Protein AF-A0A482R5B2-F1 (afdb_monomer)

Foldseek 3Di:
DDDDPFDDDDDKDFCVVVVVVQVVCVVVLVVVVFDDDSVLVVLLVVLVVCVVVQQQQWFADPVNPDIHGDPKAWEWEWDQEPVGIATFTDTRSVPDDSSRSRVVVVVVVVCRHVVNDDPNRRPDHREYEYEVVHPPPPPDDDDDDDDDDDDDDDDDDDFTFMLDDPDDDAPSDDRDDDDHRYDYYHYDGDTGTD

Structure (mmCIF, N/CA/C/O backbone):
data_AF-A0A482R5B2-F1
#
_entry.id   AF-A0A482R5B2-F1
#
loop_
_atom_site.group_PDB
_atom_site.id
_atom_site.type_symbol
_atom_site.label_atom_id
_atom_site.label_alt_id
_atom_site.label_comp_id
_atom_site.label_asym_id
_atom_site.label_entity_id
_atom_site.label_seq_id
_atom_site.pdbx_PDB_ins_code
_atom_site.Cartn_x
_atom_site.Cartn_y
_atom_site.Cartn_z
_atom_site.occupancy
_atom_site.B_iso_or_equiv
_atom_site.auth_seq_id
_atom_site.auth_comp_id
_atom_site.auth_asym_id
_atom_site.auth_atom_id
_atom_site.pdbx_PDB_model_num
ATOM 1 N N . MET A 1 1 ? 17.251 15.716 -13.626 1.00 44.00 1 MET A N 1
ATOM 2 C CA . MET A 1 1 ? 16.048 15.208 -12.929 1.00 44.00 1 MET A CA 1
ATOM 3 C C . MET A 1 1 ? 15.041 14.836 -14.008 1.00 44.00 1 MET A C 1
ATOM 5 O O . MET A 1 1 ? 14.361 15.715 -14.523 1.00 44.00 1 MET A O 1
ATOM 9 N N . GLN A 1 2 ? 15.070 13.584 -14.468 1.00 51.72 2 GLN A N 1
ATOM 10 C CA . GLN A 1 2 ? 14.222 13.125 -15.572 1.00 51.72 2 GLN A CA 1
ATOM 11 C C . GLN A 1 2 ? 12.754 13.224 -15.138 1.00 51.72 2 GLN A C 1
ATOM 13 O O . GLN A 1 2 ? 12.379 12.695 -14.091 1.00 51.72 2 GLN A O 1
ATOM 18 N N . ALA A 1 3 ? 11.936 13.956 -15.892 1.00 61.50 3 ALA A N 1
ATOM 19 C CA . ALA A 1 3 ? 10.514 14.064 -15.608 1.00 61.50 3 ALA A CA 1
ATOM 20 C C . ALA A 1 3 ? 9.856 12.717 -15.925 1.00 61.50 3 ALA A C 1
ATOM 22 O O . ALA A 1 3 ? 9.770 12.339 -17.091 1.00 61.50 3 ALA A O 1
ATOM 23 N N . VAL A 1 4 ? 9.404 11.988 -14.901 1.00 68.38 4 VAL A N 1
ATOM 24 C CA . VAL A 1 4 ? 8.578 10.795 -15.120 1.00 68.38 4 VAL A CA 1
ATOM 25 C C . VAL A 1 4 ? 7.317 11.241 -15.863 1.00 68.38 4 VAL A C 1
ATOM 27 O O . VAL A 1 4 ? 6.642 12.160 -15.381 1.00 68.38 4 VAL A O 1
ATOM 30 N N . PRO A 1 5 ? 6.980 10.657 -17.024 1.00 76.44 5 PRO A N 1
ATOM 31 C CA . PRO A 1 5 ? 5.707 10.938 -17.668 1.00 76.44 5 PRO A CA 1
ATOM 32 C C . PRO A 1 5 ? 4.591 10.395 -16.770 1.00 76.44 5 PRO A C 1
ATOM 34 O O . PRO A 1 5 ? 4.435 9.188 -16.610 1.00 76.44 5 PRO A O 1
ATOM 37 N N . HIS A 1 6 ? 3.844 11.293 -16.126 1.00 76.62 6 HIS A N 1
ATOM 38 C CA . HIS A 1 6 ? 2.755 10.901 -15.237 1.00 76.62 6 HIS A CA 1
ATOM 39 C C . HIS A 1 6 ? 1.518 10.591 -16.078 1.00 76.62 6 HIS A C 1
ATOM 41 O O . HIS A 1 6 ? 0.980 11.472 -16.748 1.00 76.62 6 HIS A O 1
ATOM 47 N N . PHE A 1 7 ? 1.054 9.348 -16.008 1.00 83.25 7 PHE A N 1
ATOM 48 C CA . PHE A 1 7 ? -0.260 8.956 -16.497 1.00 83.25 7 PHE A CA 1
ATOM 49 C C . PHE A 1 7 ? -1.237 8.929 -15.318 1.00 83.25 7 PHE A C 1
ATOM 51 O O . PHE A 1 7 ? -0.975 8.283 -14.305 1.00 83.25 7 PHE A O 1
ATOM 58 N N . GLY A 1 8 ? -2.339 9.671 -15.427 1.00 83.50 8 GLY A N 1
ATOM 59 C CA . GLY A 1 8 ? -3.376 9.727 -14.401 1.00 83.50 8 GLY A CA 1
ATOM 60 C C . GLY A 1 8 ? -4.590 8.904 -14.811 1.00 83.50 8 GLY A C 1
ATOM 61 O O . GLY A 1 8 ? -5.159 9.151 -15.871 1.00 83.50 8 GLY A O 1
ATOM 62 N N . TYR A 1 9 ? -5.003 7.977 -13.951 1.00 84.00 9 TYR A N 1
ATOM 63 C CA . TYR A 1 9 ? -6.261 7.243 -14.066 1.00 84.00 9 TYR A CA 1
ATOM 64 C C . TYR A 1 9 ? -7.083 7.446 -12.794 1.00 84.00 9 TYR A C 1
ATOM 66 O O . TYR A 1 9 ? -6.535 7.427 -11.690 1.00 84.00 9 TYR A O 1
ATOM 74 N N . CYS A 1 10 ? -8.387 7.647 -12.958 1.00 81.44 10 CYS A N 1
ATOM 75 C CA . CYS A 1 10 ? -9.322 7.909 -11.875 1.00 81.44 10 CYS A CA 1
ATOM 76 C C . CYS A 1 10 ? -10.577 7.068 -12.082 1.00 81.44 10 CYS A C 1
ATOM 78 O O . CYS A 1 10 ? -11.058 6.963 -13.207 1.00 81.44 10 CYS A O 1
ATOM 80 N N . ASP A 1 11 ? -11.116 6.537 -10.990 1.00 83.56 11 ASP A N 1
ATOM 81 C CA . ASP A 1 11 ? -12.330 5.729 -11.010 1.00 83.56 11 ASP A CA 1
ATOM 82 C C . ASP A 1 11 ? -13.111 5.887 -9.701 1.00 83.56 11 ASP A C 1
ATOM 84 O O . ASP A 1 11 ? -12.578 6.382 -8.701 1.00 83.56 11 ASP A O 1
ATOM 88 N N . GLU A 1 12 ? -14.366 5.454 -9.712 1.00 79.00 12 GLU A N 1
ATOM 89 C CA . GLU A 1 12 ? -15.258 5.449 -8.558 1.00 79.00 12 GLU A CA 1
ATOM 90 C C . GLU A 1 12 ? -15.574 4.015 -8.144 1.00 79.00 12 GLU A C 1
ATOM 92 O O . GLU A 1 12 ? -15.901 3.162 -8.965 1.00 79.00 12 GLU A O 1
ATOM 97 N N . ILE A 1 13 ? -15.504 3.743 -6.841 1.00 82.88 13 ILE A N 1
ATOM 98 C CA . ILE A 1 13 ? -15.706 2.396 -6.305 1.00 82.88 13 ILE A CA 1
ATOM 99 C C . ILE A 1 13 ? -16.886 2.417 -5.338 1.00 82.88 13 ILE A C 1
ATOM 101 O O . ILE A 1 13 ? -16.935 3.234 -4.411 1.00 82.88 13 ILE A O 1
ATOM 105 N N . TYR A 1 14 ? -17.827 1.496 -5.546 1.00 85.19 14 TYR A N 1
ATOM 106 C CA . TYR A 1 14 ? -18.910 1.220 -4.608 1.00 85.19 14 TYR A CA 1
ATOM 107 C C . TYR A 1 14 ? -18.361 0.461 -3.400 1.00 85.19 14 TYR A C 1
ATOM 109 O O . TYR A 1 14 ? -17.755 -0.600 -3.539 1.00 85.19 14 TYR A O 1
ATOM 117 N N . MET A 1 15 ? -18.557 1.014 -2.202 1.00 84.19 15 MET A N 1
ATOM 118 C CA . MET A 1 15 ? -17.948 0.489 -0.973 1.00 84.19 15 MET A CA 1
ATOM 119 C C . MET A 1 15 ? -18.920 -0.326 -0.110 1.00 84.19 15 MET A C 1
ATOM 121 O O . MET A 1 15 ? -18.563 -0.687 1.009 1.00 84.19 15 MET A O 1
ATOM 125 N N . ASP A 1 16 ? -20.130 -0.624 -0.587 1.00 84.94 16 ASP A N 1
ATOM 126 C CA . ASP A 1 16 ? -21.195 -1.234 0.223 1.00 84.94 16 ASP A CA 1
ATOM 127 C C . ASP A 1 16 ? -20.794 -2.594 0.811 1.00 84.94 16 ASP A C 1
ATOM 129 O O . ASP A 1 16 ? -20.886 -2.802 2.025 1.00 84.94 16 ASP A O 1
ATOM 133 N N . GLU A 1 17 ? -20.220 -3.479 -0.003 1.00 86.31 17 GLU A N 1
ATOM 134 C CA . GLU A 1 17 ? -19.710 -4.773 0.464 1.00 86.31 17 GLU A CA 1
ATOM 135 C C . GLU A 1 17 ? -18.510 -4.620 1.405 1.00 86.31 17 GLU A C 1
ATOM 137 O O . GLU A 1 17 ? -18.416 -5.305 2.424 1.00 86.31 17 GLU A O 1
ATOM 142 N N . ALA A 1 18 ? -17.616 -3.666 1.131 1.00 83.94 18 ALA A N 1
ATOM 143 C CA . ALA A 1 18 ? -16.481 -3.377 2.004 1.00 83.94 18 ALA A CA 1
ATOM 144 C C . ALA A 1 18 ? -16.934 -2.824 3.371 1.00 83.94 18 ALA A C 1
ATOM 146 O O . ALA A 1 18 ? -16.319 -3.113 4.402 1.00 83.94 18 ALA A O 1
ATOM 147 N N . MET A 1 19 ? -18.026 -2.053 3.409 1.00 86.06 19 MET A N 1
ATOM 148 C CA . MET A 1 19 ? -18.658 -1.585 4.645 1.00 86.06 19 MET A CA 1
ATOM 149 C C . MET A 1 19 ? -19.313 -2.729 5.420 1.00 86.06 19 MET A C 1
ATOM 151 O O . MET A 1 19 ? -19.157 -2.796 6.646 1.00 86.06 19 MET A O 1
ATOM 155 N N . ALA A 1 20 ? -19.996 -3.644 4.730 1.00 87.62 20 ALA A N 1
ATOM 156 C CA . ALA A 1 20 ? -20.557 -4.843 5.342 1.00 87.62 20 ALA A CA 1
ATOM 157 C C . ALA A 1 20 ? -19.448 -5.734 5.930 1.00 87.62 20 ALA A C 1
ATOM 159 O O . ALA A 1 20 ? -19.495 -6.077 7.114 1.00 87.62 20 ALA A O 1
ATOM 160 N N . ALA A 1 21 ? -18.391 -6.002 5.157 1.00 86.12 21 ALA A N 1
ATOM 161 C CA . ALA A 1 21 ? -17.231 -6.779 5.585 1.00 86.12 21 ALA A CA 1
ATOM 162 C C . ALA A 1 21 ? -16.534 -6.149 6.798 1.00 86.12 21 ALA A C 1
ATOM 164 O O . ALA A 1 21 ? -16.248 -6.834 7.780 1.00 86.12 21 ALA A O 1
ATOM 165 N N . ARG A 1 22 ? -16.320 -4.826 6.791 1.00 86.50 22 ARG A N 1
ATOM 166 C CA . ARG A 1 22 ? -15.771 -4.108 7.949 1.00 86.50 22 ARG A CA 1
ATOM 167 C C . ARG A 1 22 ? -16.641 -4.287 9.193 1.00 86.50 22 ARG A C 1
ATOM 169 O O . ARG A 1 22 ? -16.099 -4.457 10.281 1.00 86.50 22 ARG A O 1
ATOM 176 N N . THR A 1 23 ? -17.962 -4.216 9.047 1.00 87.19 23 THR A N 1
ATOM 177 C CA . THR A 1 23 ? -18.902 -4.346 10.170 1.00 87.19 23 THR A CA 1
ATOM 178 C C . THR A 1 23 ? -18.870 -5.758 10.751 1.00 87.19 23 THR A C 1
ATOM 180 O O . THR A 1 23 ? -18.771 -5.903 11.967 1.00 87.19 23 THR A O 1
ATOM 183 N N . ALA A 1 24 ? -18.845 -6.785 9.897 1.00 87.12 24 ALA A N 1
ATOM 184 C CA . ALA A 1 24 ? -18.724 -8.181 10.316 1.00 87.12 24 ALA A CA 1
ATOM 185 C C . ALA A 1 24 ? -17.389 -8.464 11.029 1.00 87.12 24 ALA A C 1
ATOM 187 O O . ALA A 1 24 ? -17.353 -9.110 12.075 1.00 87.12 24 ALA A O 1
ATOM 188 N N . LEU A 1 25 ? -16.284 -7.928 10.503 1.00 86.06 25 LEU A N 1
ATOM 189 C CA . LEU A 1 25 ? -14.943 -8.135 11.056 1.00 86.06 25 LEU A CA 1
ATOM 190 C C . LEU A 1 25 ? -14.653 -7.278 12.294 1.00 86.06 25 LEU A C 1
ATOM 192 O O . LEU A 1 25 ? -13.690 -7.554 13.008 1.00 86.06 25 LEU A O 1
ATOM 196 N N . LYS A 1 26 ? -15.476 -6.264 12.586 1.00 83.38 26 LYS A N 1
ATOM 197 C CA . LYS A 1 26 ? -15.270 -5.358 13.723 1.00 83.38 26 LYS A CA 1
ATOM 198 C C . LYS A 1 26 ? -15.248 -6.108 15.057 1.00 83.38 26 LYS A C 1
ATOM 200 O O . LYS A 1 26 ? -14.346 -5.879 15.854 1.00 83.38 26 LYS A O 1
ATOM 205 N N . ALA A 1 27 ? -16.176 -7.045 15.261 1.00 83.06 27 ALA A N 1
ATOM 206 C CA . ALA A 1 27 ? -16.238 -7.846 16.485 1.00 83.06 27 ALA A CA 1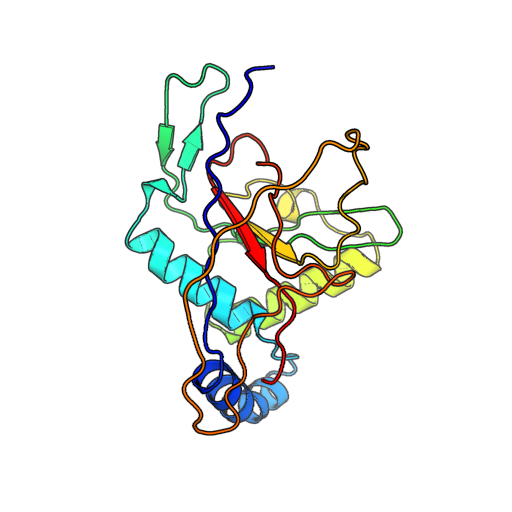
ATOM 207 C C . ALA A 1 27 ? -14.996 -8.741 16.663 1.00 83.06 27 ALA A C 1
ATOM 209 O O . ALA A 1 27 ? -14.498 -8.912 17.773 1.00 83.06 27 ALA A O 1
ATOM 210 N N . ALA A 1 28 ? -14.464 -9.294 15.568 1.00 82.50 28 ALA A N 1
ATOM 211 C CA . ALA A 1 28 ? -13.226 -10.072 15.594 1.00 82.50 28 ALA A CA 1
ATOM 212 C C . ALA A 1 28 ? -11.995 -9.183 15.843 1.00 82.50 28 ALA A C 1
ATOM 214 O O . ALA A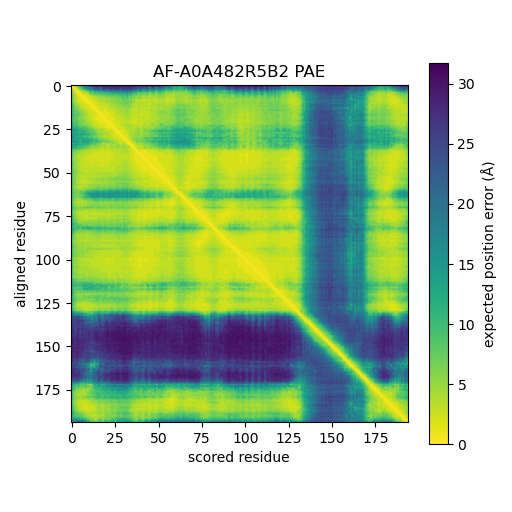 1 28 ? -11.098 -9.562 16.591 1.00 82.50 28 ALA A O 1
ATOM 215 N N . ALA A 1 29 ? -11.975 -7.980 15.269 1.00 81.75 29 ALA A N 1
ATOM 216 C CA . ALA A 1 29 ? -10.895 -7.021 15.462 1.00 81.75 29 ALA A CA 1
ATOM 217 C C . ALA A 1 29 ? -10.837 -6.474 16.897 1.00 81.75 29 ALA A C 1
ATOM 219 O O . ALA A 1 29 ? -9.748 -6.309 17.439 1.00 81.75 29 ALA A O 1
ATOM 220 N N . GLU A 1 30 ? -11.992 -6.255 17.535 1.00 82.31 30 GLU A N 1
ATOM 221 C CA . GLU A 1 30 ? -12.073 -5.867 18.949 1.00 82.31 30 GLU A CA 1
ATOM 222 C C . GLU A 1 30 ? -11.477 -6.948 19.861 1.00 82.31 30 GLU A C 1
ATOM 224 O O . GLU A 1 30 ? -10.702 -6.621 20.756 1.00 82.31 30 GLU A O 1
ATOM 229 N N . LYS A 1 31 ? -11.732 -8.236 19.582 1.00 82.00 31 LYS A N 1
ATOM 230 C CA . LYS A 1 31 ? -11.086 -9.354 20.300 1.00 82.00 31 LYS A CA 1
ATOM 231 C C . LYS A 1 31 ? -9.570 -9.387 20.108 1.00 82.00 31 LYS A C 1
ATOM 233 O O . LYS A 1 31 ? -8.850 -9.760 21.026 1.00 82.00 31 LYS A O 1
ATOM 238 N N . ALA A 1 32 ? -9.093 -8.994 18.930 1.00 77.62 32 ALA A N 1
ATOM 239 C CA . ALA A 1 32 ? -7.669 -8.867 18.637 1.00 77.62 32 ALA A CA 1
ATOM 240 C C . ALA A 1 32 ? -7.051 -7.561 19.180 1.00 77.62 32 ALA A C 1
ATOM 242 O O . ALA A 1 32 ? -5.846 -7.367 19.054 1.00 77.62 32 ALA A O 1
ATOM 243 N N . GLY A 1 33 ? -7.849 -6.653 19.759 1.00 79.31 33 GLY A N 1
ATOM 244 C CA . GLY A 1 33 ? -7.383 -5.365 20.279 1.00 79.31 33 GLY A CA 1
ATOM 245 C C . GLY A 1 33 ? -6.996 -4.344 19.201 1.00 79.31 33 GLY A C 1
ATOM 246 O O . GLY A 1 33 ? -6.285 -3.386 19.497 1.00 79.31 33 GLY A O 1
ATOM 247 N N . VAL A 1 34 ? -7.444 -4.520 17.951 1.00 79.12 34 VAL A N 1
ATOM 248 C CA . VAL A 1 34 ? -7.025 -3.690 16.809 1.00 79.12 34 VAL A CA 1
ATOM 249 C C . VAL A 1 34 ? -8.186 -2.867 16.255 1.00 79.12 34 VAL A C 1
ATOM 251 O O . VAL A 1 34 ? -9.286 -3.364 16.009 1.00 79.12 34 VAL A O 1
ATOM 254 N N . LYS A 1 35 ? -7.934 -1.585 15.967 1.00 77.75 35 LYS A N 1
ATOM 255 C CA . LYS A 1 35 ? -8.913 -0.714 15.309 1.00 77.75 35 LYS A CA 1
ATOM 256 C C . LYS A 1 35 ? -8.996 -1.022 13.812 1.00 77.75 35 LYS A C 1
ATOM 258 O O . LYS A 1 35 ? -8.139 -0.617 13.030 1.00 77.75 35 LYS A O 1
ATOM 263 N N . PHE A 1 36 ? -10.078 -1.674 13.387 1.00 79.75 36 PHE A N 1
ATOM 264 C CA . PHE A 1 36 ? -10.267 -2.029 11.979 1.00 79.75 36 PHE A CA 1
ATOM 265 C C . PHE A 1 36 ? -10.862 -0.875 11.144 1.00 79.75 36 PHE A C 1
ATOM 267 O O . PHE A 1 36 ? -12.018 -0.453 11.310 1.00 79.75 36 PHE A O 1
ATOM 274 N N . SER A 1 37 ? -10.038 -0.338 10.242 1.00 84.38 37 SER A N 1
ATOM 275 C CA . SER A 1 37 ? -10.393 0.696 9.256 1.00 84.38 37 SER A CA 1
ATOM 276 C C . SER A 1 37 ? -10.654 0.077 7.871 1.00 84.38 37 SER A C 1
ATOM 278 O O . SER A 1 37 ? -10.625 -1.138 7.717 1.00 84.38 37 SER A O 1
ATOM 280 N N . TYR A 1 38 ? -10.894 0.904 6.851 1.00 86.50 38 TYR A N 1
ATOM 281 C CA . TYR A 1 38 ? -10.991 0.462 5.451 1.00 86.50 38 TYR A CA 1
ATOM 282 C C . TYR A 1 38 ? -9.620 0.253 4.794 1.00 86.50 38 TYR A C 1
ATOM 284 O O . TYR A 1 38 ? -9.491 -0.564 3.889 1.00 86.50 38 TYR A O 1
ATOM 292 N N . LEU A 1 39 ? -8.581 0.957 5.261 1.00 88.19 39 LEU A N 1
ATOM 293 C CA . LEU A 1 39 ? -7.232 0.867 4.688 1.00 88.19 39 LEU A CA 1
ATOM 294 C C . LEU A 1 39 ? -6.656 -0.562 4.657 1.00 88.19 39 LEU A C 1
ATOM 296 O O . LEU A 1 39 ? -6.140 -0.922 3.606 1.00 88.19 39 LEU A O 1
ATOM 300 N N . PRO A 1 40 ? -6.769 -1.403 5.708 1.00 91.19 40 PRO A N 1
ATOM 301 C CA . PRO A 1 40 ? -6.299 -2.790 5.645 1.00 91.19 40 PRO A CA 1
ATOM 302 C C . PRO A 1 40 ? -6.920 -3.600 4.498 1.00 91.19 40 PRO A C 1
ATOM 304 O O . PRO A 1 40 ? -6.216 -4.367 3.845 1.00 91.19 40 PRO A O 1
ATOM 307 N N . LEU A 1 41 ? -8.216 -3.395 4.216 1.00 91.00 41 LEU A N 1
ATOM 308 C CA . LEU A 1 41 ? -8.906 -4.051 3.099 1.00 91.00 41 LEU A CA 1
ATOM 309 C C . LEU A 1 41 ? -8.328 -3.595 1.758 1.00 91.00 41 LEU A C 1
ATOM 311 O O . LEU A 1 41 ? -7.995 -4.428 0.921 1.00 91.00 41 LEU A O 1
ATOM 315 N N . ILE A 1 42 ? -8.147 -2.283 1.582 1.00 90.81 42 ILE A N 1
ATOM 316 C CA . ILE A 1 42 ? -7.592 -1.705 0.350 1.00 90.81 42 ILE A CA 1
ATOM 317 C C . ILE A 1 42 ? -6.153 -2.183 0.139 1.00 90.81 42 ILE A C 1
ATOM 319 O O . ILE A 1 42 ? -5.809 -2.661 -0.937 1.00 90.81 42 ILE A O 1
ATOM 323 N N . VAL A 1 43 ? -5.318 -2.129 1.176 1.00 92.88 43 VAL A N 1
ATOM 324 C CA . VAL A 1 43 ? -3.919 -2.579 1.144 1.00 92.88 43 VAL A CA 1
ATOM 325 C C . VAL A 1 43 ? -3.827 -4.061 0.767 1.00 92.88 43 VAL A C 1
ATOM 327 O O . VAL A 1 43 ? -3.028 -4.424 -0.097 1.00 92.88 43 VAL A O 1
ATOM 330 N N . LYS A 1 44 ? -4.677 -4.925 1.341 1.00 94.38 44 LYS A N 1
ATOM 331 C CA . LYS A 1 44 ? -4.683 -6.350 0.984 1.00 94.38 44 LYS A CA 1
ATOM 332 C C . LYS A 1 44 ? -5.202 -6.591 -0.434 1.00 94.38 44 LYS A C 1
ATOM 334 O O . LYS A 1 44 ? -4.573 -7.353 -1.162 1.00 94.38 44 LYS A O 1
ATOM 339 N N . ALA A 1 45 ? -6.273 -5.916 -0.853 1.00 92.69 45 ALA A N 1
ATOM 340 C CA . ALA A 1 45 ? -6.779 -5.992 -2.226 1.00 92.69 45 ALA A CA 1
ATOM 341 C C . ALA A 1 45 ? -5.716 -5.554 -3.247 1.00 92.69 45 ALA A C 1
ATOM 343 O O . ALA A 1 45 ? -5.538 -6.186 -4.283 1.00 92.69 45 ALA A O 1
ATOM 344 N N . THR A 1 46 ? -4.935 -4.530 -2.902 1.00 92.69 46 THR A N 1
ATOM 345 C CA . THR A 1 46 ? -3.798 -4.071 -3.710 1.00 92.69 46 THR A CA 1
ATOM 346 C C . THR A 1 46 ? -2.736 -5.139 -3.816 1.00 92.69 46 THR A C 1
ATOM 348 O O . THR A 1 46 ? -2.272 -5.414 -4.906 1.00 92.69 46 THR A O 1
ATOM 351 N N . SER A 1 47 ? -2.369 -5.774 -2.703 1.00 94.38 47 SER A N 1
ATOM 352 C CA . SER A 1 47 ? -1.399 -6.868 -2.716 1.00 94.38 47 SER A CA 1
ATOM 353 C C . SER A 1 47 ? -1.831 -7.997 -3.661 1.00 94.38 47 SER A C 1
ATOM 355 O O . SER A 1 47 ? -1.019 -8.475 -4.444 1.00 94.38 47 SER A O 1
ATOM 357 N N . VAL A 1 48 ? -3.122 -8.353 -3.669 1.00 94.44 48 VAL A N 1
ATOM 358 C CA . VAL A 1 48 ? -3.682 -9.330 -4.620 1.00 94.44 48 VAL A CA 1
ATOM 359 C C . VAL A 1 48 ? -3.579 -8.828 -6.066 1.00 94.44 48 VAL A C 1
ATOM 361 O O . VAL A 1 48 ? -3.160 -9.576 -6.947 1.00 94.44 48 VAL A O 1
ATOM 364 N N . ALA A 1 49 ? -3.897 -7.556 -6.317 1.00 93.12 49 ALA A N 1
ATOM 365 C CA . ALA A 1 49 ? -3.773 -6.956 -7.643 1.00 93.12 49 ALA A CA 1
ATOM 366 C C . ALA A 1 49 ? -2.312 -6.884 -8.127 1.00 93.12 49 ALA A C 1
ATOM 368 O O . ALA A 1 49 ? -2.041 -7.178 -9.285 1.00 93.12 49 ALA A O 1
ATOM 369 N N . LEU A 1 50 ? -1.360 -6.559 -7.248 1.00 93.00 50 LEU A N 1
ATOM 370 C CA . LEU A 1 50 ? 0.071 -6.515 -7.562 1.00 93.00 50 LEU A CA 1
ATOM 371 C C . LEU A 1 50 ? 0.633 -7.908 -7.867 1.00 93.00 50 LEU A C 1
ATOM 373 O O . LEU A 1 50 ? 1.521 -8.023 -8.706 1.00 93.00 50 LEU A O 1
ATOM 377 N N . SER A 1 51 ? 0.091 -8.971 -7.259 1.00 92.25 51 SER A N 1
ATOM 378 C CA . SER A 1 51 ? 0.435 -10.347 -7.644 1.00 92.25 51 SER A CA 1
ATOM 379 C C . SER A 1 51 ? -0.006 -10.681 -9.072 1.00 92.25 51 SER A C 1
ATOM 381 O O . SER A 1 51 ? 0.702 -11.408 -9.763 1.00 92.25 51 SER A O 1
ATOM 383 N N . ALA A 1 52 ? -1.152 -10.158 -9.522 1.00 93.31 52 ALA A N 1
ATOM 384 C CA . ALA A 1 52 ? -1.628 -10.339 -10.895 1.00 93.31 52 ALA A CA 1
ATOM 385 C C . ALA A 1 52 ? -0.909 -9.415 -11.899 1.00 93.31 52 ALA A C 1
ATOM 387 O O . ALA A 1 52 ? -0.680 -9.806 -13.042 1.00 93.31 52 ALA A O 1
ATOM 388 N N . TYR A 1 53 ? -0.527 -8.211 -11.462 1.00 93.50 53 TYR A N 1
ATOM 389 C CA . TYR A 1 53 ? 0.117 -7.173 -12.272 1.00 93.50 53 TYR A CA 1
ATOM 390 C C . TYR A 1 53 ? 1.454 -6.728 -11.649 1.00 93.50 53 TYR A C 1
ATOM 392 O O . TYR A 1 53 ? 1.566 -5.605 -11.138 1.00 93.50 53 TYR A O 1
ATOM 400 N N . PRO A 1 54 ? 2.499 -7.576 -11.693 1.00 91.00 54 PRO A N 1
ATOM 401 C CA . PRO A 1 54 ? 3.780 -7.308 -11.034 1.00 91.00 54 PRO A CA 1
ATOM 402 C C . PRO A 1 54 ? 4.516 -6.077 -11.588 1.00 91.00 54 PRO A C 1
ATOM 404 O O . PRO A 1 54 ? 5.362 -5.505 -10.903 1.00 91.00 54 PRO A O 1
ATOM 407 N N . GLN A 1 55 ? 4.173 -5.614 -12.794 1.00 89.38 55 GLN A N 1
ATOM 408 C CA . GLN A 1 55 ? 4.736 -4.408 -13.409 1.00 89.38 55 GLN A CA 1
ATOM 409 C C . GLN A 1 55 ? 4.433 -3.143 -12.596 1.00 89.38 55 GLN A C 1
ATOM 411 O O . GLN A 1 55 ? 5.227 -2.207 -12.607 1.00 89.38 55 GLN A O 1
ATOM 416 N N . LEU A 1 56 ? 3.312 -3.120 -11.866 1.00 89.00 56 LEU A N 1
ATOM 417 C CA . LEU A 1 56 ? 2.959 -2.013 -10.973 1.00 89.00 56 LEU A CA 1
ATOM 418 C C . LEU A 1 56 ? 3.800 -2.007 -9.688 1.00 89.00 56 LEU A C 1
ATOM 420 O O . LEU A 1 56 ? 3.896 -0.976 -9.026 1.00 89.00 56 LEU A O 1
ATOM 424 N N . ASN A 1 57 ? 4.430 -3.137 -9.348 1.00 91.62 57 ASN A N 1
ATOM 425 C CA . ASN A 1 57 ? 5.328 -3.288 -8.204 1.00 91.62 57 ASN A CA 1
ATOM 426 C C . ASN A 1 57 ? 6.804 -3.277 -8.640 1.00 91.62 57 ASN A C 1
ATOM 428 O O . ASN A 1 57 ? 7.608 -4.108 -8.209 1.00 91.62 57 ASN A O 1
ATOM 432 N N . ALA A 1 58 ? 7.164 -2.354 -9.530 1.00 89.62 58 ALA A N 1
ATOM 433 C CA . ALA A 1 58 ? 8.516 -2.229 -10.053 1.00 89.62 58 ALA A CA 1
ATOM 434 C C . ALA A 1 58 ? 9.179 -0.908 -9.654 1.00 89.62 58 ALA A C 1
ATOM 436 O O . ALA A 1 58 ? 8.526 0.078 -9.310 1.00 89.62 58 ALA A O 1
ATOM 437 N N . HIS A 1 59 ? 10.506 -0.901 -9.709 1.00 89.19 59 HIS A N 1
ATOM 438 C CA . HIS A 1 59 ? 11.328 0.295 -9.599 1.00 89.19 59 HIS A CA 1
ATOM 439 C C . HIS A 1 59 ? 11.983 0.599 -10.936 1.00 89.19 59 HIS A C 1
ATOM 441 O O . HIS A 1 59 ? 12.393 -0.313 -11.647 1.00 89.19 59 HIS A O 1
ATOM 447 N N . VAL A 1 60 ? 12.104 1.878 -11.263 1.00 85.94 60 VAL A N 1
ATOM 448 C CA . VAL A 1 60 ? 12.800 2.327 -12.473 1.00 85.94 60 VAL A CA 1
ATOM 449 C C . VAL A 1 60 ? 14.195 2.805 -12.088 1.00 85.94 60 VAL A C 1
ATOM 451 O O . VAL A 1 60 ? 14.358 3.506 -11.086 1.00 85.94 60 VAL A O 1
ATOM 454 N N . SER A 1 61 ? 15.205 2.399 -12.863 1.00 84.25 61 SER A N 1
ATOM 455 C CA . SER A 1 61 ? 16.579 2.890 -12.698 1.00 84.25 61 SER A CA 1
ATOM 456 C C . SER A 1 61 ? 16.649 4.411 -12.898 1.00 84.25 61 SER A C 1
ATOM 458 O O . SER A 1 61 ? 15.791 4.997 -13.557 1.00 84.25 61 SER A O 1
ATOM 460 N N . ALA A 1 62 ? 17.678 5.069 -12.359 1.00 79.50 62 ALA A N 1
ATOM 461 C CA . ALA A 1 62 ? 17.847 6.522 -12.465 1.00 79.50 62 ALA A CA 1
ATOM 462 C C . ALA A 1 62 ? 17.844 7.022 -13.926 1.00 79.50 62 ALA A C 1
ATOM 464 O O . ALA A 1 62 ? 17.335 8.111 -14.198 1.00 79.50 62 ALA A O 1
ATOM 465 N N . ASP A 1 63 ? 18.330 6.187 -14.848 1.00 79.38 63 ASP A N 1
ATOM 466 C CA . ASP A 1 63 ? 18.423 6.479 -16.282 1.00 79.38 63 ASP A CA 1
ATOM 467 C C . ASP A 1 63 ? 17.174 6.054 -17.078 1.00 79.38 63 ASP A C 1
ATOM 469 O O . ASP A 1 63 ? 17.121 6.214 -18.295 1.00 79.38 63 ASP A O 1
ATOM 473 N N . ALA A 1 64 ? 16.155 5.507 -16.404 1.00 73.81 64 ALA A N 1
ATOM 474 C CA . ALA A 1 64 ? 14.919 4.989 -16.995 1.00 73.81 64 ALA A CA 1
ATOM 475 C C . ALA A 1 64 ? 15.104 3.911 -18.086 1.00 73.81 64 ALA A C 1
ATOM 477 O O . ALA A 1 64 ? 14.214 3.691 -18.906 1.00 73.81 64 ALA A O 1
ATOM 478 N N . THR A 1 65 ? 16.243 3.219 -18.075 1.00 79.88 65 THR A N 1
ATOM 479 C CA . THR A 1 65 ? 16.600 2.155 -19.026 1.00 79.88 65 THR A CA 1
ATOM 480 C C . THR A 1 65 ? 16.154 0.769 -18.572 1.00 79.88 65 THR A C 1
ATOM 482 O O . THR A 1 65 ? 15.846 -0.084 -19.400 1.00 79.88 65 THR A O 1
ATOM 485 N N . GLU A 1 66 ? 16.091 0.547 -17.260 1.00 85.38 66 GLU A N 1
ATOM 486 C CA . GLU A 1 66 ? 15.766 -0.746 -16.662 1.00 85.38 66 GLU A CA 1
ATOM 487 C C . GLU A 1 66 ? 14.592 -0.632 -15.690 1.00 85.38 66 GLU A C 1
ATOM 489 O O . GLU A 1 66 ? 14.477 0.329 -14.920 1.00 85.38 66 GLU A O 1
ATOM 494 N N . VAL A 1 67 ? 13.738 -1.657 -15.713 1.00 86.31 67 VAL A N 1
ATOM 495 C CA . VAL A 1 67 ? 12.596 -1.819 -14.811 1.00 86.31 67 VAL A CA 1
ATOM 496 C C . VAL A 1 67 ? 12.852 -3.036 -13.928 1.00 86.31 67 VAL A C 1
ATOM 498 O O . VAL A 1 67 ? 12.847 -4.176 -14.388 1.00 86.31 67 VAL A O 1
ATOM 501 N N . ILE A 1 68 ? 13.073 -2.793 -12.640 1.00 90.12 68 ILE A N 1
ATOM 502 C CA . ILE A 1 68 ? 13.368 -3.810 -11.635 1.00 90.12 68 ILE A CA 1
ATOM 503 C C . ILE A 1 68 ? 12.067 -4.188 -10.935 1.00 90.12 68 ILE A C 1
ATOM 505 O O . ILE A 1 68 ? 11.607 -3.494 -10.025 1.00 90.12 68 ILE A O 1
ATOM 509 N N . VAL A 1 69 ? 11.482 -5.310 -11.336 1.00 90.62 69 VAL A N 1
ATOM 510 C CA . VAL A 1 69 ? 10.284 -5.860 -10.691 1.00 90.62 69 VAL A CA 1
ATOM 511 C C . VAL A 1 69 ? 10.638 -6.386 -9.299 1.00 90.62 69 VAL A C 1
ATOM 513 O O . VAL A 1 69 ? 11.610 -7.124 -9.126 1.00 90.62 69 VAL A O 1
ATOM 516 N N . LYS A 1 70 ? 9.857 -6.004 -8.283 1.00 90.69 70 LYS A N 1
ATOM 517 C CA . LYS A 1 70 ? 10.042 -6.453 -6.899 1.00 90.69 70 LYS A CA 1
ATOM 518 C C . LYS A 1 70 ? 9.003 -7.522 -6.562 1.00 90.69 70 LYS A C 1
ATOM 520 O O . LYS A 1 70 ? 7.818 -7.339 -6.810 1.00 90.69 70 LYS A O 1
ATOM 525 N N . GLY A 1 71 ? 9.438 -8.627 -5.954 1.00 88.88 71 GLY A N 1
ATOM 526 C CA . GLY A 1 71 ? 8.526 -9.679 -5.478 1.00 88.88 71 GLY A CA 1
ATOM 527 C C . GLY A 1 71 ? 7.885 -9.376 -4.118 1.00 88.88 71 GLY A C 1
ATOM 528 O O . GLY A 1 71 ? 6.816 -9.887 -3.807 1.00 88.88 71 GLY A O 1
ATOM 529 N N . ALA A 1 72 ? 8.522 -8.534 -3.300 1.00 93.00 72 ALA A N 1
ATOM 530 C CA . ALA A 1 72 ? 7.978 -8.120 -2.010 1.00 93.00 72 ALA A CA 1
ATOM 531 C C . ALA A 1 72 ? 6.994 -6.956 -2.185 1.00 93.00 72 ALA A C 1
ATOM 533 O O . ALA A 1 72 ? 7.304 -5.972 -2.863 1.00 93.00 72 ALA A O 1
ATOM 534 N N . HIS A 1 73 ? 5.826 -7.045 -1.548 1.00 94.75 73 HIS A N 1
ATOM 535 C CA . HIS A 1 73 ? 4.834 -5.974 -1.549 1.00 94.75 73 HIS A CA 1
ATOM 536 C C . HIS A 1 73 ? 5.034 -5.106 -0.307 1.00 94.75 73 HIS A C 1
ATOM 538 O O . HIS A 1 73 ? 4.494 -5.403 0.761 1.00 94.75 73 HIS A O 1
ATOM 544 N N . ASN A 1 74 ? 5.819 -4.036 -0.450 1.00 94.44 74 ASN A N 1
ATOM 545 C CA . ASN A 1 74 ? 6.038 -3.064 0.615 1.00 94.44 74 ASN A CA 1
ATOM 546 C C . ASN A 1 74 ? 5.175 -1.833 0.351 1.00 94.44 74 ASN A C 1
ATOM 548 O O . ASN A 1 74 ? 5.565 -0.926 -0.390 1.00 94.44 74 ASN A O 1
ATOM 552 N N . ILE A 1 75 ? 3.979 -1.825 0.935 1.00 94.12 75 ILE A N 1
ATOM 553 C CA . ILE A 1 75 ? 2.969 -0.811 0.638 1.00 94.12 75 ILE A CA 1
ATOM 554 C C . ILE A 1 75 ? 3.130 0.362 1.605 1.00 94.12 75 ILE A C 1
ATOM 556 O O . ILE A 1 75 ? 2.871 0.246 2.803 1.00 94.12 75 ILE A O 1
ATOM 560 N N . GLY A 1 76 ? 3.574 1.490 1.061 1.00 92.44 76 GLY A N 1
ATOM 561 C CA . GLY A 1 76 ? 3.646 2.789 1.707 1.00 92.44 76 GLY A CA 1
ATOM 562 C C . GLY A 1 76 ? 2.265 3.372 1.960 1.00 92.44 76 GLY A C 1
ATOM 563 O O . GLY A 1 76 ? 1.387 3.305 1.101 1.00 92.44 76 GLY A O 1
ATOM 564 N N . VAL A 1 77 ? 2.071 3.984 3.121 1.00 90.62 77 VAL A N 1
ATOM 565 C CA . VAL A 1 77 ? 0.861 4.740 3.443 1.00 90.62 77 VAL A CA 1
ATOM 566 C C . VAL A 1 77 ? 1.283 6.122 3.897 1.00 90.62 77 VAL A C 1
ATOM 568 O O . 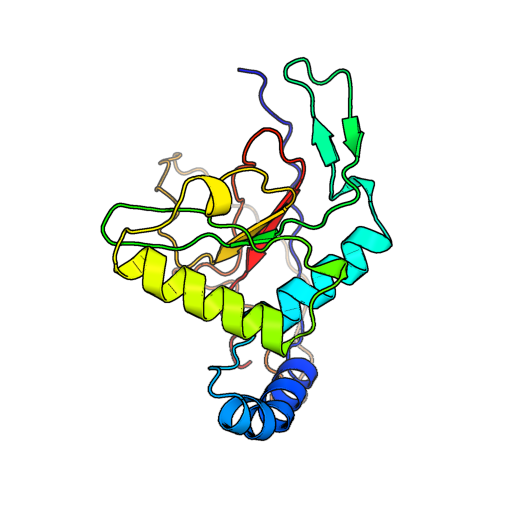VAL A 1 77 ? 1.944 6.274 4.917 1.00 90.62 77 VAL A O 1
ATOM 571 N N . ALA A 1 78 ? 0.911 7.138 3.127 1.00 88.00 78 ALA A N 1
ATOM 572 C CA . ALA A 1 78 ? 1.240 8.514 3.439 1.00 88.00 78 ALA A CA 1
ATOM 573 C C . ALA A 1 78 ? 0.411 9.004 4.629 1.00 88.00 78 ALA A C 1
ATOM 575 O O . ALA A 1 78 ? -0.820 8.893 4.659 1.00 88.00 78 ALA A O 1
ATOM 576 N N . MET A 1 79 ? 1.115 9.563 5.601 1.00 85.69 79 MET A N 1
ATOM 577 C CA . MET A 1 79 ? 0.617 9.954 6.904 1.00 85.69 79 MET A CA 1
ATOM 578 C C . MET A 1 79 ? 0.958 11.414 7.168 1.00 85.69 79 MET A C 1
ATOM 580 O O . MET A 1 79 ? 2.114 11.822 7.055 1.00 85.69 79 MET A O 1
ATOM 584 N N . ASP A 1 80 ? -0.054 12.198 7.528 1.00 82.56 80 ASP A N 1
ATOM 585 C CA . ASP A 1 80 ? 0.142 13.580 7.955 1.00 82.56 80 ASP A CA 1
ATOM 586 C C . ASP A 1 80 ? 0.529 13.594 9.438 1.00 82.56 80 ASP A C 1
ATOM 588 O O . ASP A 1 80 ? -0.189 13.048 10.280 1.00 82.56 80 ASP A O 1
ATOM 592 N N . THR A 1 81 ? 1.680 14.182 9.753 1.00 80.56 81 THR A N 1
ATOM 593 C CA . THR A 1 81 ? 2.175 14.342 11.126 1.00 80.56 81 THR A CA 1
ATOM 594 C C . THR A 1 81 ? 2.486 15.809 11.399 1.00 80.56 81 THR A C 1
ATOM 596 O O . THR A 1 81 ? 2.695 16.571 10.455 1.00 80.56 81 THR A O 1
ATOM 599 N N . PRO A 1 82 ? 2.595 16.240 12.670 1.00 78.19 82 PRO A N 1
ATOM 600 C CA . PRO A 1 82 ? 2.940 17.629 12.983 1.00 78.19 82 PRO A CA 1
ATOM 601 C C . PRO A 1 82 ? 4.264 18.107 12.364 1.00 78.19 82 PRO A C 1
ATOM 603 O O . PRO A 1 82 ? 4.430 19.299 12.126 1.00 78.19 82 PRO A O 1
ATOM 606 N N . ARG A 1 83 ? 5.201 17.189 12.081 1.00 77.00 83 ARG A N 1
ATOM 607 C CA . ARG A 1 83 ? 6.492 17.488 11.433 1.00 77.00 83 ARG A CA 1
ATOM 608 C C . ARG A 1 83 ? 6.438 17.462 9.900 1.00 77.00 83 ARG A C 1
ATOM 610 O O . ARG A 1 83 ? 7.443 17.752 9.260 1.00 77.00 83 ARG A O 1
ATOM 617 N N . GLY A 1 84 ? 5.289 17.125 9.315 1.00 81.75 84 GLY A N 1
ATOM 618 C CA . GLY A 1 84 ? 5.070 17.060 7.874 1.00 81.75 84 GLY A CA 1
ATOM 619 C C . GLY A 1 84 ? 4.538 15.710 7.394 1.00 81.75 84 GLY A C 1
ATOM 620 O O . GLY A 1 84 ? 4.155 14.837 8.178 1.00 81.75 84 GLY A O 1
ATOM 621 N N . LEU A 1 85 ? 4.521 15.549 6.071 1.00 83.81 85 LEU A N 1
ATOM 622 C CA . LEU A 1 85 ? 4.096 14.321 5.408 1.00 83.81 85 LEU A CA 1
ATOM 623 C C . LEU A 1 85 ? 5.216 13.283 5.466 1.00 83.81 85 LEU A C 1
ATOM 625 O O . LEU A 1 85 ? 6.312 13.518 4.960 1.00 83.81 85 LEU A O 1
ATOM 629 N N . ILE A 1 86 ? 4.913 12.119 6.026 1.00 87.88 86 ILE A N 1
ATOM 630 C CA . ILE A 1 86 ? 5.820 10.972 6.055 1.00 87.88 86 ILE A CA 1
ATOM 631 C C . ILE A 1 86 ? 5.131 9.753 5.453 1.00 87.88 86 ILE A C 1
ATOM 633 O O . ILE A 1 86 ? 3.907 9.640 5.492 1.00 87.88 86 ILE A O 1
ATOM 637 N N . VAL A 1 87 ? 5.907 8.839 4.876 1.00 90.00 87 VAL A N 1
ATOM 638 C CA . VAL A 1 87 ? 5.373 7.660 4.182 1.00 90.00 87 VAL A CA 1
ATOM 639 C C . VAL A 1 87 ? 6.033 6.399 4.740 1.00 90.00 87 VAL A C 1
ATOM 641 O O . VAL A 1 87 ? 6.976 5.882 4.140 1.00 90.00 87 VAL A O 1
ATOM 644 N N . PRO A 1 88 ? 5.588 5.901 5.906 1.00 92.62 88 PRO A N 1
ATOM 645 C CA . PRO A 1 88 ? 5.973 4.571 6.353 1.00 92.62 88 PRO A CA 1
ATOM 646 C C . PRO A 1 88 ? 5.392 3.504 5.424 1.00 92.62 88 PRO A C 1
ATOM 648 O O . PRO A 1 88 ? 4.366 3.722 4.776 1.00 92.62 88 PRO A O 1
ATOM 651 N N . ASN A 1 89 ? 6.026 2.338 5.371 1.00 93.25 89 ASN A N 1
ATOM 652 C CA . ASN A 1 89 ? 5.571 1.217 4.563 1.00 93.25 89 ASN A CA 1
ATOM 653 C C . ASN A 1 89 ? 5.425 -0.071 5.372 1.00 93.25 89 ASN A C 1
ATOM 655 O O . ASN A 1 89 ? 6.241 -0.398 6.228 1.00 93.25 89 ASN A O 1
ATOM 659 N N . ILE A 1 90 ? 4.360 -0.805 5.060 1.00 94.88 90 ILE A N 1
ATOM 660 C CA . ILE A 1 90 ? 4.066 -2.118 5.627 1.00 94.88 90 ILE A CA 1
ATOM 661 C C . ILE A 1 90 ? 4.834 -3.141 4.807 1.00 94.88 90 ILE A C 1
ATOM 663 O O . ILE A 1 90 ? 4.651 -3.221 3.591 1.00 94.88 90 ILE A O 1
ATOM 667 N N . LYS A 1 91 ? 5.689 -3.921 5.465 1.00 94.12 91 LYS A N 1
ATOM 668 C CA . LYS A 1 91 ? 6.531 -4.914 4.796 1.00 94.12 91 LYS A CA 1
ATOM 669 C C . LYS A 1 91 ? 5.744 -6.166 4.449 1.00 94.12 91 LYS A C 1
ATOM 671 O O . LYS A 1 91 ? 4.923 -6.619 5.240 1.00 94.12 91 LYS A O 1
ATOM 676 N N . ASN A 1 92 ? 6.072 -6.765 3.309 1.00 94.44 92 ASN A N 1
ATOM 677 C CA . ASN A 1 92 ? 5.616 -8.101 2.926 1.00 94.44 92 ASN A CA 1
ATOM 678 C C . ASN A 1 92 ? 4.096 -8.322 3.057 1.00 94.44 92 ASN A C 1
ATOM 680 O O . ASN A 1 92 ? 3.637 -9.341 3.572 1.00 94.44 92 ASN A O 1
ATOM 684 N N . VAL A 1 93 ? 3.286 -7.384 2.560 1.00 95.12 93 VAL A N 1
ATOM 685 C CA . VAL A 1 93 ? 1.814 -7.444 2.660 1.00 95.12 93 VAL A CA 1
ATOM 686 C C . VAL A 1 93 ? 1.229 -8.725 2.039 1.00 95.12 93 VAL A C 1
ATOM 688 O O . VAL A 1 93 ? 0.132 -9.167 2.399 1.00 95.12 93 VAL A O 1
ATOM 691 N N . GLN A 1 94 ? 1.936 -9.357 1.101 1.00 93.50 94 GLN A N 1
ATOM 692 C CA . GLN A 1 94 ? 1.536 -10.633 0.508 1.00 93.50 94 GLN A CA 1
ATOM 693 C C . GLN A 1 94 ? 1.349 -11.739 1.558 1.00 93.50 94 GLN A C 1
ATOM 695 O O . GLN A 1 94 ? 0.340 -12.444 1.503 1.00 93.50 94 GLN A O 1
ATOM 700 N N . SER A 1 95 ? 2.234 -11.828 2.556 1.00 94.00 95 SER A N 1
ATOM 701 C CA . SER A 1 95 ? 2.196 -12.869 3.592 1.00 94.00 95 SER A CA 1
ATOM 702 C C . SER A 1 95 ? 1.350 -12.503 4.811 1.00 94.00 95 SER A C 1
ATOM 704 O O . SER A 1 95 ? 1.071 -13.374 5.624 1.00 94.00 95 SER A O 1
ATOM 706 N N . LEU A 1 96 ? 0.930 -11.241 4.946 1.00 94.00 96 LEU A N 1
ATOM 707 C CA . LEU A 1 96 ? 0.187 -10.767 6.116 1.00 94.00 96 LEU A CA 1
ATOM 708 C C . LEU A 1 96 ? -1.329 -10.935 5.966 1.00 94.00 96 LEU A C 1
ATOM 710 O O . LEU A 1 96 ? -1.906 -10.712 4.898 1.00 94.00 96 LEU A O 1
ATOM 714 N N . SER A 1 97 ? -1.996 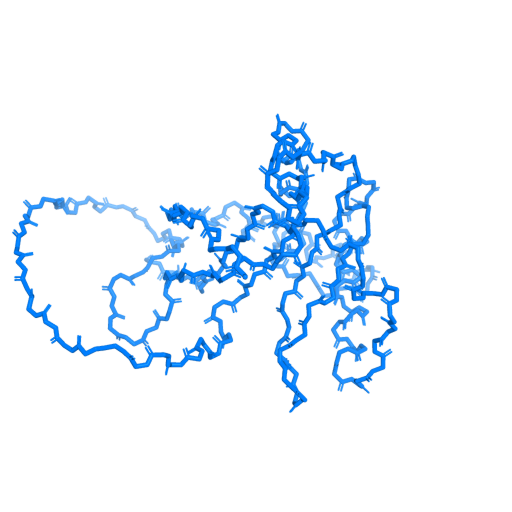-11.270 7.061 1.00 92.69 97 SER A N 1
ATOM 715 C CA . SER A 1 97 ? -3.451 -11.259 7.200 1.00 92.69 97 SER A CA 1
ATOM 716 C C . SER A 1 97 ? -4.002 -9.838 7.369 1.00 92.69 97 SER A C 1
ATOM 718 O O . SER A 1 97 ? -3.281 -8.883 7.663 1.00 92.69 97 SER A O 1
ATOM 720 N N . LEU A 1 98 ? -5.321 -9.679 7.219 1.00 90.94 98 LEU A N 1
ATOM 721 C CA . LEU A 1 98 ? -5.990 -8.386 7.409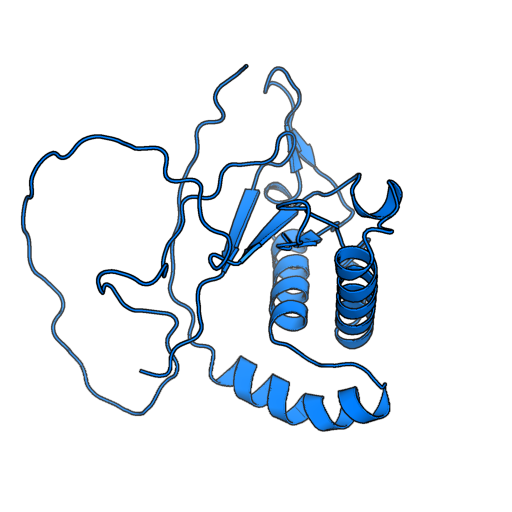 1.00 90.94 98 LEU A CA 1
ATOM 722 C C . LEU A 1 98 ? -5.790 -7.807 8.819 1.00 90.94 98 LEU A C 1
ATOM 724 O O . LEU A 1 98 ? -5.677 -6.589 8.965 1.00 90.94 98 LEU A O 1
ATOM 728 N N . PHE A 1 99 ? -5.743 -8.662 9.843 1.00 90.75 99 PHE A N 1
ATOM 729 C CA . PHE A 1 99 ? -5.556 -8.234 11.229 1.00 90.75 99 PHE A CA 1
ATOM 730 C C . PHE A 1 99 ? -4.116 -7.799 11.499 1.00 90.75 99 PHE A C 1
ATOM 732 O O . PHE A 1 99 ? -3.917 -6.768 12.134 1.00 90.75 99 PHE A O 1
ATOM 739 N N . GLU A 1 100 ? -3.126 -8.509 10.954 1.00 92.62 100 GLU A N 1
ATOM 740 C CA . GLU A 1 100 ? -1.712 -8.122 11.058 1.00 92.62 100 GLU A CA 1
ATOM 741 C C . GLU A 1 100 ? -1.443 -6.801 10.334 1.00 92.62 100 GLU A C 1
ATOM 743 O O . GLU A 1 100 ? -0.798 -5.918 10.889 1.00 92.62 100 GLU A O 1
ATOM 748 N N . ILE A 1 101 ? -2.020 -6.605 9.142 1.00 93.38 101 ILE A N 1
ATOM 749 C CA . ILE A 1 101 ? -1.943 -5.325 8.419 1.00 93.38 101 ILE A CA 1
ATOM 750 C C . ILE A 1 101 ? -2.555 -4.194 9.257 1.00 93.38 101 ILE A C 1
ATOM 752 O O . ILE A 1 101 ? -2.005 -3.096 9.325 1.00 93.38 101 ILE A O 1
ATOM 756 N N . ALA A 1 102 ? -3.698 -4.438 9.902 1.00 91.19 102 ALA A N 1
ATOM 757 C CA . ALA A 1 102 ? -4.354 -3.443 10.745 1.00 91.19 102 ALA A CA 1
ATOM 758 C C . ALA A 1 102 ? -3.558 -3.135 12.027 1.00 91.19 102 ALA A C 1
ATOM 760 O O . ALA A 1 102 ? -3.500 -1.975 12.446 1.00 91.19 102 ALA A O 1
ATOM 761 N N . ALA A 1 103 ? -2.932 -4.147 12.632 1.00 91.69 103 ALA A N 1
ATOM 762 C CA . ALA A 1 103 ? -2.059 -3.985 13.788 1.00 91.69 103 ALA A CA 1
ATOM 763 C C . ALA A 1 103 ? -0.819 -3.167 13.413 1.00 91.69 103 ALA A C 1
ATOM 765 O O . ALA A 1 103 ? -0.493 -2.195 14.091 1.00 91.69 103 ALA A O 1
ATOM 766 N N . GLU A 1 104 ? -0.200 -3.484 12.276 1.00 92.31 104 GLU A N 1
ATOM 767 C CA . GLU A 1 104 ? 0.988 -2.795 11.786 1.00 92.31 104 GLU A CA 1
ATOM 768 C C . GLU A 1 104 ? 0.692 -1.343 11.399 1.00 92.31 104 GLU A C 1
ATOM 770 O O . GLU A 1 104 ? 1.430 -0.433 11.767 1.00 92.31 104 GLU A O 1
ATOM 775 N N . LEU A 1 105 ? -0.452 -1.079 10.763 1.00 91.00 105 LEU A N 1
ATOM 776 C CA . LEU A 1 105 ? -0.921 0.289 10.525 1.00 91.00 105 LEU A CA 1
ATOM 777 C C . LEU A 1 105 ? -1.119 1.073 11.822 1.00 91.00 105 LEU A C 1
ATOM 779 O O . LEU A 1 105 ? -0.798 2.259 11.876 1.00 91.00 105 LEU A O 1
ATOM 783 N N . SER A 1 106 ? -1.655 0.424 12.856 1.00 90.31 106 SER A N 1
ATOM 784 C CA . SER A 1 106 ? -1.870 1.048 14.165 1.00 90.31 106 SER A CA 1
ATOM 785 C C . SER A 1 106 ? -0.533 1.339 14.862 1.00 90.31 106 SER A C 1
ATOM 787 O O . SER A 1 106 ? -0.361 2.424 15.417 1.00 90.31 106 SER A O 1
ATOM 789 N N . ARG A 1 107 ? 0.442 0.420 14.762 1.00 92.38 107 ARG A N 1
ATOM 790 C CA . ARG A 1 107 ? 1.824 0.603 15.239 1.00 92.38 107 ARG A CA 1
ATOM 791 C C . ARG A 1 107 ? 2.493 1.791 14.549 1.00 92.38 107 ARG A C 1
ATOM 793 O O . ARG A 1 107 ? 2.990 2.691 15.223 1.00 92.38 107 ARG A O 1
ATOM 800 N N . LEU A 1 108 ? 2.461 1.825 13.215 1.00 91.38 108 LEU A N 1
ATOM 801 C CA . LEU A 1 108 ? 3.032 2.910 12.414 1.00 91.38 108 LEU A CA 1
ATOM 802 C C . LEU A 1 108 ? 2.353 4.249 12.718 1.00 91.38 108 LEU A C 1
ATOM 804 O O . LEU A 1 108 ? 3.033 5.267 12.803 1.00 91.38 108 LEU A O 1
ATOM 808 N N . GLN A 1 109 ? 1.037 4.255 12.953 1.00 88.88 109 GLN A N 1
ATOM 809 C CA . GLN A 1 109 ? 0.297 5.451 13.358 1.00 88.88 109 GLN A CA 1
ATOM 810 C C . GLN A 1 109 ? 0.743 6.004 14.711 1.00 88.88 109 GLN A C 1
ATOM 812 O O . GLN A 1 109 ? 0.949 7.213 14.832 1.00 88.88 109 GLN A O 1
ATOM 817 N N . ALA A 1 110 ? 0.915 5.138 15.710 1.00 89.69 110 ALA A N 1
ATOM 818 C CA . ALA A 1 110 ? 1.400 5.543 17.025 1.00 89.69 110 ALA A CA 1
ATOM 819 C C . ALA A 1 110 ? 2.830 6.103 16.943 1.00 89.69 110 ALA A C 1
ATOM 821 O O . ALA A 1 110 ? 3.102 7.194 17.440 1.00 89.69 110 ALA A O 1
ATOM 822 N N . LEU A 1 111 ? 3.723 5.418 16.221 1.00 90.88 111 LEU A N 1
ATOM 823 C CA . LEU A 1 111 ? 5.105 5.869 16.030 1.00 90.88 111 LEU A CA 1
ATOM 824 C C . LEU A 1 111 ? 5.208 7.157 15.210 1.00 90.88 111 LEU A C 1
ATOM 826 O O . LEU A 1 111 ? 6.073 7.986 15.488 1.00 90.88 111 LEU A O 1
ATOM 830 N N . ALA A 1 112 ? 4.333 7.346 14.221 1.00 88.12 112 ALA A N 1
ATOM 831 C CA . ALA A 1 112 ? 4.234 8.578 13.446 1.00 88.12 112 ALA A CA 1
ATOM 832 C C . ALA A 1 112 ? 3.822 9.760 14.334 1.00 88.12 112 ALA A C 1
ATOM 834 O O . ALA A 1 112 ? 4.434 10.827 14.262 1.00 88.12 112 ALA A O 1
ATOM 835 N N . ALA A 1 113 ? 2.827 9.555 15.204 1.00 87.69 113 ALA A N 1
ATOM 836 C CA . ALA A 1 113 ? 2.377 10.562 16.159 1.00 87.69 113 ALA A CA 1
ATOM 837 C C . ALA A 1 113 ? 3.478 10.916 17.174 1.00 87.69 113 ALA A C 1
ATOM 839 O O . ALA A 1 113 ? 3.724 12.093 17.429 1.00 87.69 113 ALA A O 1
ATOM 840 N N . GLU A 1 114 ? 4.194 9.911 17.683 1.00 89.69 114 GLU A N 1
ATOM 841 C CA . GLU A 1 114 ? 5.336 10.088 18.589 1.00 89.69 114 GLU A CA 1
ATOM 842 C C . GLU A 1 114 ? 6.630 10.497 17.889 1.00 89.69 114 GLU A C 1
ATOM 844 O O . GLU A 1 114 ? 7.623 10.787 18.554 1.00 89.69 114 GLU A O 1
ATOM 849 N N . SER A 1 115 ? 6.643 10.547 16.554 1.00 84.25 115 SER A N 1
ATOM 850 C CA . SER A 1 115 ? 7.813 10.955 15.784 1.00 84.25 115 SER A CA 1
ATOM 851 C C . SER A 1 115 ? 9.039 10.027 15.928 1.00 84.25 115 SER A C 1
ATOM 853 O O . SER A 1 115 ? 10.169 10.449 15.671 1.00 84.25 115 SER A O 1
ATOM 855 N N . LYS A 1 116 ? 8.808 8.750 16.264 1.00 88.25 116 LYS A N 1
ATOM 856 C CA . LYS A 1 116 ? 9.819 7.703 16.532 1.00 88.25 116 LYS A CA 1
ATOM 857 C C . LYS A 1 116 ? 9.878 6.609 15.454 1.00 88.25 116 LYS A C 1
ATOM 859 O O . LYS A 1 116 ? 10.247 5.474 15.742 1.00 88.25 116 LYS A O 1
ATOM 864 N N . LEU A 1 117 ? 9.471 6.915 14.224 1.00 88.19 117 LEU A N 1
ATOM 865 C CA . LEU A 1 117 ? 9.588 5.960 13.117 1.00 88.19 117 LEU A CA 1
ATOM 866 C C . LEU A 1 117 ? 11.059 5.693 12.795 1.00 88.19 117 LEU A C 1
ATOM 868 O O . LEU A 1 117 ? 11.839 6.631 12.629 1.00 88.19 117 LEU A O 1
ATOM 872 N N . GLY A 1 118 ? 11.418 4.413 12.708 1.00 87.25 118 GLY A N 1
ATOM 873 C CA . GLY A 1 118 ? 12.765 3.998 12.336 1.00 87.25 118 GLY A CA 1
ATOM 874 C C . GLY A 1 118 ? 12.999 4.099 10.829 1.00 87.25 118 GLY A C 1
ATOM 875 O O . GLY A 1 118 ? 12.062 4.086 10.030 1.00 87.25 118 GLY A O 1
ATOM 876 N N . GLU A 1 119 ? 14.265 4.125 10.414 1.00 88.31 119 GLU A N 1
ATOM 877 C CA . GLU A 1 119 ? 14.634 4.123 8.989 1.00 88.31 119 GLU A CA 1
ATOM 878 C C . GLU A 1 119 ? 14.117 2.879 8.252 1.00 88.31 119 GLU A C 1
ATOM 880 O O . GLU A 1 119 ? 13.716 2.956 7.088 1.00 88.31 119 GLU A O 1
ATOM 885 N N . ALA A 1 120 ? 14.052 1.740 8.948 1.00 89.38 120 ALA A N 1
ATOM 886 C CA . ALA A 1 120 ? 13.511 0.494 8.413 1.00 89.38 120 ALA A CA 1
ATOM 887 C C . ALA A 1 120 ? 12.040 0.626 7.975 1.00 89.38 120 ALA A C 1
ATOM 889 O O . ALA A 1 120 ? 11.653 0.041 6.959 1.00 89.38 120 ALA A O 1
ATOM 890 N N . ASP A 1 121 ? 11.246 1.430 8.691 1.00 90.06 121 ASP A N 1
ATOM 891 C CA . ASP A 1 121 ? 9.825 1.655 8.406 1.00 90.06 121 ASP A CA 1
ATOM 892 C C . ASP A 1 121 ? 9.618 2.603 7.213 1.00 90.06 121 ASP A C 1
ATOM 894 O O . ASP A 1 121 ? 8.588 2.542 6.547 1.00 90.06 121 ASP A O 1
ATOM 898 N N . LEU A 1 122 ? 10.587 3.475 6.923 1.00 88.69 122 LEU A N 1
ATOM 899 C CA . LEU A 1 122 ? 10.507 4.474 5.849 1.00 88.69 122 LEU A CA 1
ATOM 900 C C . LEU A 1 122 ? 11.141 3.985 4.539 1.00 88.69 122 LEU A C 1
ATOM 902 O O . LEU A 1 122 ? 10.679 4.331 3.453 1.00 88.69 122 LEU A O 1
ATOM 906 N N . SER A 1 123 ? 12.180 3.156 4.623 1.00 88.88 123 SER A N 1
ATOM 907 C CA . SER A 1 123 ? 12.922 2.675 3.455 1.00 88.88 123 SER A CA 1
ATOM 908 C C . SER A 1 123 ? 12.212 1.522 2.739 1.00 88.88 123 SER A C 1
ATOM 910 O O . SER A 1 123 ? 11.422 0.799 3.337 1.00 88.88 123 SER A O 1
ATOM 912 N N . GLY A 1 124 ? 12.503 1.309 1.453 1.00 87.50 124 GLY A N 1
ATOM 913 C CA . GLY A 1 124 ? 12.112 0.096 0.724 1.00 87.50 124 GLY A CA 1
ATOM 914 C C . GLY A 1 124 ? 10.642 -0.006 0.301 1.00 87.50 124 GLY A C 1
ATOM 915 O O . GLY A 1 124 ? 10.190 -1.112 0.005 1.00 87.50 124 GLY A O 1
ATOM 916 N N . GLY A 1 125 ? 9.900 1.104 0.266 1.00 89.38 125 GLY A N 1
ATOM 917 C CA . GLY A 1 125 ? 8.541 1.137 -0.283 1.00 89.38 125 GLY A CA 1
ATOM 918 C C . GLY A 1 125 ? 8.514 0.859 -1.791 1.00 89.38 125 GLY A C 1
ATOM 919 O O . GLY A 1 125 ? 9.314 1.409 -2.554 1.00 89.38 125 GLY A O 1
ATOM 920 N N . THR A 1 126 ? 7.596 -0.003 -2.226 1.00 89.25 126 THR A N 1
ATOM 921 C CA . THR A 1 126 ? 7.442 -0.399 -3.636 1.00 89.25 126 THR A CA 1
ATOM 922 C C . THR A 1 126 ? 6.214 0.223 -4.286 1.00 89.25 126 THR A C 1
ATOM 924 O O . THR A 1 126 ? 6.276 0.619 -5.444 1.00 89.25 126 THR A O 1
ATOM 927 N N . PHE A 1 127 ? 5.139 0.384 -3.519 1.00 91.12 127 PHE A N 1
ATOM 928 C CA . PHE A 1 127 ? 3.908 1.044 -3.939 1.00 91.12 127 PHE A CA 1
ATOM 929 C C . PHE A 1 127 ? 3.432 1.962 -2.820 1.00 91.12 127 PHE A C 1
ATOM 931 O O . PHE A 1 127 ? 3.544 1.588 -1.657 1.00 91.12 127 PHE A O 1
ATOM 938 N N . THR A 1 128 ? 2.865 3.126 -3.133 1.00 89.12 128 THR A N 1
ATOM 939 C CA . THR A 1 128 ? 2.395 4.067 -2.106 1.00 89.12 128 THR A CA 1
ATOM 940 C C . THR A 1 128 ? 0.916 4.399 -2.261 1.00 89.12 128 THR A C 1
ATOM 942 O O . THR A 1 128 ? 0.434 4.663 -3.358 1.00 89.12 128 THR A O 1
ATOM 945 N N . TYR A 1 129 ? 0.209 4.460 -1.137 1.00 89.00 129 TYR A N 1
ATOM 946 C CA . TYR A 1 129 ? -1.097 5.087 -1.011 1.00 89.00 129 TYR A CA 1
ATOM 947 C C . TYR A 1 129 ? -0.994 6.448 -0.341 1.00 89.00 129 TYR A C 1
ATOM 949 O O . TYR A 1 129 ? -0.377 6.582 0.713 1.00 89.00 129 TYR A O 1
ATOM 957 N N . VAL A 1 130 ? -1.676 7.447 -0.894 1.00 82.56 130 VAL A N 1
ATOM 958 C CA . VAL A 1 130 ? -1.874 8.751 -0.263 1.00 82.56 130 VAL A CA 1
ATOM 959 C C . VAL A 1 130 ? -3.351 8.985 0.020 1.00 82.56 130 VAL A C 1
ATOM 961 O O . VAL A 1 130 ? -4.209 8.822 -0.847 1.00 82.56 130 VAL A O 1
ATOM 964 N N . SER A 1 131 ? -3.676 9.385 1.249 1.00 71.50 131 SER A N 1
ATOM 965 C CA . SER A 1 131 ? -5.009 9.911 1.536 1.00 71.50 131 SER A CA 1
ATOM 966 C C . SER A 1 131 ? -5.049 11.386 1.156 1.00 71.50 131 SER A C 1
ATOM 968 O O . SER A 1 131 ? -4.263 12.188 1.660 1.00 71.50 131 SER A O 1
ATOM 970 N N . VAL A 1 132 ? -6.004 11.774 0.311 1.00 59.59 132 VAL A N 1
ATOM 971 C CA . VAL A 1 132 ? -6.141 13.156 -0.197 1.00 59.59 132 VAL A CA 1
ATOM 972 C C . VAL A 1 132 ? -6.650 14.162 0.847 1.00 59.59 132 VAL A C 1
ATOM 974 O O . VAL A 1 132 ? -7.052 15.272 0.514 1.00 59.59 132 VAL A O 1
ATOM 977 N N . ARG A 1 133 ? -6.604 13.806 2.137 1.00 46.75 133 ARG A N 1
ATOM 978 C CA . ARG A 1 133 ? -6.699 14.775 3.240 1.00 46.75 133 ARG A CA 1
ATOM 979 C C . ARG A 1 133 ? -5.402 15.540 3.474 1.00 46.75 133 ARG A C 1
ATOM 981 O O . ARG A 1 133 ? -5.450 16.593 4.105 1.00 46.75 133 ARG A O 1
ATOM 988 N N . ALA A 1 134 ? -4.272 15.044 2.969 1.00 33.75 134 ALA A N 1
ATOM 989 C CA . ALA A 1 134 ? -3.043 15.817 2.949 1.00 33.75 134 ALA A CA 1
ATOM 990 C C . ALA A 1 134 ? -3.284 17.045 2.069 1.00 33.75 134 ALA A C 1
ATOM 992 O O . ALA A 1 134 ? -3.674 16.900 0.910 1.00 33.75 134 ALA A O 1
ATOM 993 N N . ARG A 1 135 ? -3.090 18.246 2.630 1.00 28.98 135 ARG A N 1
ATOM 994 C CA . ARG A 1 135 ? -3.028 19.500 1.874 1.00 28.98 135 ARG A CA 1
ATOM 995 C C . ARG A 1 135 ? -2.057 19.285 0.718 1.00 28.98 135 ARG A C 1
ATOM 997 O O . ARG A 1 135 ? -0.847 19.387 0.902 1.00 28.98 135 ARG A O 1
ATOM 1004 N N . VAL A 1 136 ? -2.585 18.953 -0.462 1.00 30.39 136 VAL A N 1
ATOM 1005 C CA . VAL A 1 136 ? -1.814 18.981 -1.696 1.00 30.39 136 VAL A CA 1
ATOM 1006 C C . VAL A 1 136 ? -1.312 20.405 -1.769 1.00 30.39 136 VAL A C 1
ATOM 1008 O O . VAL A 1 136 ? -2.102 21.348 -1.837 1.00 30.39 136 VAL A O 1
ATOM 1011 N N . CYS A 1 137 ? 0.003 20.535 -1.617 1.00 26.36 137 CYS A N 1
ATOM 1012 C CA . CYS A 1 137 ? 0.719 21.784 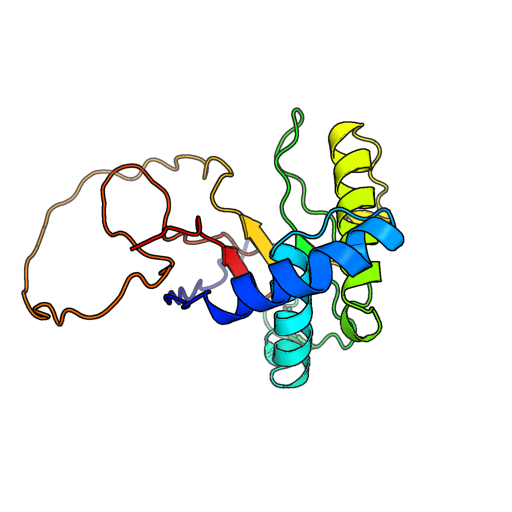-1.723 1.00 26.36 137 CYS A CA 1
ATOM 1013 C C . CYS A 1 137 ? 0.159 22.515 -2.941 1.00 26.36 137 CYS A C 1
ATOM 1015 O O . CYS A 1 137 ? 0.226 22.000 -4.060 1.00 26.36 137 CYS A O 1
ATOM 1017 N N . ALA A 1 138 ? -0.484 23.656 -2.691 1.00 27.86 138 ALA A N 1
ATOM 1018 C CA . ALA A 1 138 ? -1.062 24.503 -3.709 1.00 27.86 138 ALA A CA 1
ATOM 1019 C C . ALA A 1 138 ? 0.080 25.029 -4.582 1.00 27.86 138 ALA A C 1
ATOM 1021 O O . ALA A 1 138 ? 0.578 26.136 -4.393 1.00 27.86 138 ALA A O 1
ATOM 1022 N N . ARG A 1 139 ? 0.525 24.226 -5.553 1.00 24.92 139 ARG A N 1
ATOM 1023 C CA . ARG A 1 139 ? 1.246 24.751 -6.701 1.00 24.92 139 ARG A CA 1
ATOM 1024 C C . ARG A 1 139 ? 0.231 25.565 -7.479 1.00 24.92 139 ARG A C 1
ATOM 1026 O O . ARG A 1 139 ? -0.548 25.035 -8.266 1.00 24.92 139 ARG A O 1
ATOM 1033 N N . ALA A 1 140 ? 0.237 26.860 -7.189 1.00 31.86 140 ALA A N 1
ATOM 1034 C CA . ALA A 1 140 ? -0.392 27.881 -7.994 1.00 31.86 140 ALA A CA 1
ATOM 1035 C C . ALA A 1 140 ? -0.082 27.607 -9.473 1.00 31.86 140 ALA A C 1
ATOM 1037 O O . ALA A 1 140 ? 1.077 27.618 -9.893 1.00 31.86 140 ALA A O 1
ATOM 1038 N N . ARG A 1 141 ? -1.122 27.352 -10.266 1.00 26.78 141 ARG A N 1
ATOM 1039 C CA . ARG A 1 141 ? -1.079 27.575 -11.708 1.00 26.78 141 ARG A CA 1
ATOM 1040 C C . ARG A 1 141 ? -2.269 28.433 -12.126 1.00 26.78 141 ARG A C 1
ATOM 1042 O O . ARG A 1 141 ? -3.327 28.350 -11.500 1.00 26.78 141 ARG A O 1
ATOM 1049 N N . PRO A 1 142 ? -2.075 29.312 -13.121 1.00 30.72 142 PRO A N 1
ATOM 1050 C CA . PRO A 1 142 ? -2.963 30.431 -13.375 1.00 30.72 142 PRO A CA 1
ATOM 1051 C C . PRO A 1 142 ? -4.229 29.973 -14.101 1.00 30.72 142 PRO A C 1
ATOM 1053 O O . PRO A 1 142 ? -4.213 29.032 -14.892 1.00 30.72 142 PRO A O 1
ATOM 1056 N N . ARG A 1 143 ? -5.323 30.690 -13.832 1.00 34.59 143 ARG A N 1
ATOM 1057 C CA . ARG A 1 143 ? -6.620 30.607 -14.518 1.00 34.59 143 ARG A CA 1
ATOM 1058 C C . ARG A 1 143 ? -6.478 30.546 -16.048 1.00 34.59 143 ARG A C 1
ATOM 1060 O O . ARG A 1 143 ? -5.915 31.470 -16.624 1.00 34.59 143 ARG A O 1
ATOM 1067 N N . ALA A 1 144 ? -7.153 29.591 -16.695 1.00 31.00 144 ALA A N 1
ATOM 1068 C CA . ALA A 1 144 ? -7.673 29.763 -18.057 1.00 31.00 144 ALA A CA 1
ATOM 1069 C C . ALA A 1 144 ? -8.873 28.832 -18.366 1.00 31.00 144 ALA A C 1
ATOM 1071 O O . ALA A 1 144 ? -8.735 27.623 -18.484 1.00 31.00 144 ALA A O 1
ATOM 1072 N N . ARG A 1 145 ? -10.049 29.472 -18.452 1.00 30.89 145 ARG A N 1
ATOM 1073 C CA . ARG A 1 145 ? -11.286 29.217 -19.231 1.00 30.89 145 ARG A CA 1
ATOM 1074 C C . ARG A 1 145 ? -11.671 27.803 -19.731 1.00 30.89 145 ARG A C 1
ATOM 1076 O O . ARG A 1 145 ? -11.072 27.258 -20.644 1.00 30.89 145 ARG A O 1
ATOM 1083 N N . ALA A 1 146 ? -12.830 27.373 -19.216 1.00 34.25 146 ALA A N 1
ATOM 1084 C CA . ALA A 1 146 ? -14.019 26.783 -19.858 1.00 34.25 146 ALA A CA 1
ATOM 1085 C C . ALA A 1 146 ? -13.948 26.224 -21.297 1.00 34.25 146 ALA A C 1
ATOM 1087 O O . ALA A 1 146 ? -13.633 26.961 -22.229 1.00 34.25 146 ALA A O 1
ATOM 1088 N N . ARG A 1 147 ? -14.501 25.010 -21.478 1.00 28.88 147 ARG A N 1
ATOM 1089 C CA . ARG A 1 147 ? -15.460 24.664 -22.549 1.00 28.88 147 ARG A CA 1
ATOM 1090 C C . ARG A 1 147 ? -16.262 23.396 -22.202 1.00 28.88 147 ARG A C 1
ATOM 1092 O O . ARG A 1 147 ? -15.784 22.497 -21.526 1.00 28.88 147 ARG A O 1
ATOM 1099 N N . THR A 1 148 ? -17.514 23.436 -22.631 1.00 31.62 148 THR A N 1
ATOM 1100 C CA . THR A 1 148 ? -18.697 22.596 -22.381 1.00 31.62 148 THR A CA 1
ATOM 1101 C C . THR A 1 148 ? -18.747 21.302 -23.202 1.00 31.62 148 THR A C 1
ATOM 1103 O O . THR A 1 148 ? -18.375 21.362 -24.369 1.00 31.62 148 THR A O 1
ATOM 1106 N N . HIS A 1 149 ? -19.348 20.217 -22.676 1.00 25.47 149 HIS A N 1
ATOM 1107 C CA . HIS A 1 149 ? -20.350 19.387 -23.391 1.00 25.47 149 HIS A CA 1
ATOM 1108 C C . HIS A 1 149 ? -21.018 18.307 -22.486 1.00 25.47 149 HIS A C 1
ATOM 1110 O O . HIS A 1 149 ? -20.492 18.028 -21.410 1.00 25.47 149 HIS A O 1
ATOM 1116 N N . PRO A 1 150 ? -22.202 17.759 -22.860 1.00 36.19 150 PRO A N 1
ATOM 1117 C CA . PRO A 1 150 ? -23.265 17.343 -21.950 1.00 36.19 150 PRO A CA 1
ATOM 1118 C C . PRO A 1 150 ? -23.754 15.914 -22.250 1.00 36.19 150 PRO A C 1
ATOM 1120 O O . PRO A 1 150 ? -24.454 15.691 -23.230 1.00 36.19 150 PRO A O 1
ATOM 1123 N N . ALA A 1 151 ? -23.470 14.939 -21.402 1.00 26.91 151 ALA A N 1
ATOM 1124 C CA . ALA A 1 151 ? -24.222 13.686 -21.414 1.00 26.91 151 ALA A CA 1
ATOM 1125 C C . ALA A 1 151 ? -23.883 12.908 -20.155 1.00 26.91 151 ALA A C 1
ATOM 1127 O O . ALA A 1 151 ? -22.763 12.438 -20.026 1.00 26.91 151 ALA A O 1
ATOM 1128 N N . LEU A 1 152 ? -24.836 12.808 -19.233 1.00 27.70 152 LEU A N 1
ATOM 1129 C CA . LEU A 1 152 ? -25.319 11.539 -18.683 1.00 27.70 152 LEU A CA 1
ATOM 1130 C C . LEU A 1 152 ? -26.312 11.869 -17.567 1.00 27.70 152 LEU A C 1
ATOM 1132 O O . LEU A 1 152 ? -25.963 12.265 -16.459 1.00 27.70 152 LEU A O 1
ATOM 1136 N N . ARG A 1 153 ? -27.585 11.791 -17.960 1.00 24.17 153 ARG A N 1
ATOM 1137 C CA . ARG A 1 153 ? -28.759 11.904 -17.101 1.00 24.17 153 ARG A CA 1
ATOM 1138 C C . ARG A 1 153 ? -28.819 10.728 -16.128 1.00 24.17 153 ARG A C 1
ATOM 1140 O O . ARG A 1 153 ? -28.426 9.613 -16.455 1.00 24.17 153 ARG A O 1
ATOM 1147 N N . CYS A 1 154 ? -29.386 11.049 -14.975 1.00 27.73 154 CYS A N 1
ATOM 1148 C CA . CYS A 1 154 ? -29.755 10.218 -13.844 1.00 27.73 154 CYS A CA 1
ATOM 1149 C C . CYS A 1 154 ? -30.420 8.883 -14.207 1.00 27.73 154 CYS A C 1
ATOM 1151 O O . CYS A 1 154 ? -31.271 8.832 -15.094 1.00 27.73 154 CYS A O 1
ATOM 1153 N N . LEU A 1 155 ? -30.129 7.862 -13.401 1.00 26.95 155 LEU A N 1
ATOM 1154 C CA . LEU A 1 155 ? -31.069 6.791 -13.080 1.00 26.95 155 LEU A CA 1
ATOM 1155 C C . LEU A 1 155 ? -31.016 6.547 -11.566 1.00 26.95 155 LEU A C 1
ATOM 1157 O O . LEU A 1 155 ? -29.967 6.213 -11.013 1.00 26.95 155 LEU A O 1
ATOM 1161 N N . ASP A 1 156 ? -32.160 6.794 -10.934 1.00 31.25 156 ASP A N 1
ATOM 1162 C CA . ASP A 1 156 ? -32.496 6.532 -9.538 1.00 31.25 156 ASP A CA 1
ATOM 1163 C C . ASP A 1 156 ? -32.559 5.028 -9.250 1.00 31.25 156 ASP A C 1
ATOM 1165 O O . ASP A 1 156 ? -33.306 4.338 -9.937 1.00 31.25 156 ASP A O 1
ATOM 1169 N N . VAL A 1 157 ? -31.857 4.549 -8.209 1.00 26.58 157 VAL A N 1
ATOM 1170 C CA . VAL A 1 157 ? -32.338 3.529 -7.244 1.00 26.58 157 VAL A CA 1
ATOM 1171 C C . VAL A 1 157 ? -31.341 3.322 -6.079 1.00 26.58 157 VAL A C 1
ATOM 1173 O O . VAL A 1 157 ? -30.176 3.000 -6.298 1.00 26.58 157 VAL A O 1
ATOM 1176 N N . THR A 1 158 ? -31.860 3.388 -4.840 1.00 25.77 158 THR A N 1
ATOM 1177 C CA . THR A 1 158 ? -31.279 2.978 -3.526 1.00 25.77 158 THR A CA 1
ATOM 1178 C C . THR A 1 158 ? -30.077 3.761 -2.944 1.00 25.77 158 THR A C 1
ATOM 1180 O O . THR A 1 158 ? -29.263 4.285 -3.696 1.00 25.77 158 THR A O 1
ATOM 1183 N N . PRO A 1 159 ? -29.940 3.848 -1.594 1.00 29.05 159 PRO A N 1
ATOM 1184 C CA . PRO A 1 159 ? -28.885 4.629 -0.941 1.00 29.05 159 PRO A CA 1
ATOM 1185 C C . PRO A 1 159 ? -27.552 3.864 -0.992 1.00 29.05 159 PRO A C 1
ATOM 1187 O O . PRO A 1 159 ? -27.211 3.138 -0.057 1.00 29.05 159 PRO A O 1
ATOM 1190 N N . LEU A 1 160 ? -26.826 3.978 -2.108 1.00 32.47 160 LEU A N 1
ATOM 1191 C CA . LEU A 1 160 ? -25.500 3.381 -2.306 1.00 32.47 160 LEU A CA 1
ATOM 1192 C C . LEU A 1 160 ? -24.391 4.369 -1.929 1.00 32.47 160 LEU A C 1
ATOM 1194 O O . LEU A 1 160 ? -24.376 5.526 -2.342 1.00 32.47 160 LEU A O 1
ATOM 1198 N N . CYS A 1 161 ? -23.394 3.901 -1.183 1.00 27.42 161 CYS A N 1
ATOM 1199 C CA . CYS A 1 161 ? -22.262 4.722 -0.763 1.00 27.42 161 CYS A CA 1
ATOM 1200 C C . CYS A 1 161 ? -21.205 4.779 -1.881 1.00 27.42 161 CYS A C 1
ATOM 1202 O O . CYS A 1 161 ? -20.336 3.905 -1.968 1.00 27.42 161 CYS A O 1
ATOM 1204 N N . ARG A 1 162 ? -21.290 5.790 -2.760 1.00 28.38 162 ARG A N 1
ATOM 1205 C CA . ARG A 1 162 ? -20.303 6.019 -3.832 1.00 28.38 162 ARG A CA 1
ATOM 1206 C C . ARG A 1 162 ? -19.144 6.894 -3.363 1.00 28.38 162 ARG A C 1
ATOM 1208 O O . ARG A 1 162 ? -19.314 7.915 -2.700 1.00 28.38 162 ARG A O 1
ATOM 1215 N N . LEU A 1 163 ? -17.938 6.569 -3.806 1.00 35.06 163 LEU A N 1
ATOM 1216 C CA . LEU A 1 163 ? -16.820 7.511 -3.796 1.00 35.06 163 LEU A CA 1
ATOM 1217 C C . LEU A 1 163 ? -16.979 8.510 -4.957 1.00 35.06 163 LEU A C 1
ATOM 1219 O O . LEU A 1 163 ? -16.326 8.356 -5.978 1.00 35.06 163 LEU A O 1
ATOM 1223 N N . SER A 1 164 ? -17.844 9.523 -4.817 1.00 31.17 164 SER A N 1
ATOM 1224 C CA . SER A 1 164 ? -17.953 10.608 -5.804 1.00 31.17 164 SER A CA 1
ATOM 1225 C C . SER A 1 164 ? -18.525 11.897 -5.234 1.00 31.17 164 SER A C 1
ATOM 1227 O O . SER A 1 164 ? -19.486 11.861 -4.473 1.00 31.17 164 SER A O 1
ATOM 1229 N N . ASN A 1 165 ? -17.960 13.027 -5.667 1.00 29.06 165 ASN A N 1
ATOM 1230 C CA . ASN A 1 165 ? -18.715 14.215 -6.043 1.00 29.06 165 ASN A CA 1
ATOM 1231 C C . ASN A 1 165 ? -17.804 15.181 -6.831 1.00 29.06 165 ASN A C 1
ATOM 1233 O O . ASN A 1 165 ? -16.783 15.649 -6.314 1.00 29.06 165 ASN A O 1
ATOM 1237 N N . ILE A 1 166 ? -18.187 15.512 -8.068 1.00 42.00 166 ILE A N 1
ATOM 1238 C CA . ILE A 1 166 ? -17.763 16.740 -8.754 1.00 42.00 166 ILE A CA 1
ATOM 1239 C C . ILE A 1 166 ? -18.482 17.884 -8.031 1.00 42.00 166 ILE A C 1
ATOM 1241 O O . ILE A 1 166 ? -19.628 18.209 -8.314 1.00 42.00 166 ILE A O 1
ATOM 1245 N N . GLY A 1 167 ? -17.817 18.462 -7.033 1.00 26.56 167 GLY A N 1
ATOM 1246 C CA . GLY A 1 167 ? -18.413 19.491 -6.190 1.00 26.56 167 GLY A CA 1
ATOM 1247 C C . GLY A 1 167 ? -17.351 20.247 -5.410 1.00 26.56 167 GLY A C 1
ATOM 1248 O O . GLY A 1 167 ? -16.980 19.862 -4.309 1.00 26.56 167 GLY A O 1
ATOM 1249 N N . THR A 1 168 ? -16.829 21.293 -6.044 1.00 32.59 168 THR A N 1
ATOM 1250 C CA . THR A 1 168 ? -16.222 22.510 -5.487 1.00 32.59 168 THR A CA 1
ATOM 1251 C C . THR A 1 168 ? -15.927 22.474 -3.969 1.00 32.59 168 THR A C 1
ATOM 1253 O O . THR A 1 168 ? -16.817 22.663 -3.149 1.00 32.59 168 THR A O 1
ATOM 1256 N N . ILE A 1 169 ? -14.640 22.331 -3.612 1.00 41.06 169 ILE A N 1
ATOM 1257 C CA . ILE A 1 169 ? -14.066 22.363 -2.240 1.00 41.06 169 ILE A CA 1
ATOM 1258 C C . ILE A 1 169 ? -14.212 21.047 -1.436 1.00 41.06 169 ILE A C 1
ATOM 1260 O O . ILE A 1 169 ? -14.612 21.022 -0.275 1.00 41.06 169 ILE A O 1
ATOM 1264 N N . GLY A 1 170 ? -13.786 19.928 -2.023 1.00 37.91 170 GLY A N 1
ATOM 1265 C CA . GLY A 1 170 ? -13.555 18.677 -1.295 1.00 37.91 170 GLY A CA 1
ATOM 1266 C C . GLY A 1 170 ? -12.851 17.661 -2.185 1.00 37.91 170 GLY A C 1
ATOM 1267 O O . GLY A 1 170 ? -13.439 17.205 -3.152 1.00 37.91 170 GLY A O 1
ATOM 1268 N N . GLY A 1 171 ? -11.581 17.351 -1.906 1.00 46.38 171 GLY A N 1
ATOM 1269 C CA . GLY A 1 171 ? -10.722 16.548 -2.785 1.00 46.38 171 GLY A CA 1
ATOM 1270 C C . GLY A 1 171 ? -11.249 15.132 -3.031 1.00 46.38 171 GLY A C 1
ATOM 1271 O O . GLY A 1 171 ? -11.049 14.244 -2.204 1.00 46.38 171 GLY A O 1
ATOM 1272 N N . THR A 1 172 ? -11.921 14.931 -4.162 1.00 53.84 172 THR A N 1
ATOM 1273 C CA . THR A 1 172 ? -12.374 13.624 -4.660 1.00 53.84 172 THR A CA 1
ATOM 1274 C C . THR A 1 172 ? -11.311 12.962 -5.529 1.00 53.84 172 THR A C 1
ATOM 1276 O O . THR A 1 172 ? -11.020 11.785 -5.348 1.00 53.84 172 THR A O 1
ATOM 1279 N N . TYR A 1 173 ? -10.667 13.742 -6.399 1.00 55.03 173 TYR A N 1
ATOM 1280 C CA . TYR A 1 173 ? -9.583 13.297 -7.271 1.00 55.03 173 TYR A CA 1
ATOM 1281 C C . TYR A 1 173 ? -8.286 14.020 -6.922 1.00 55.03 173 TYR A C 1
ATOM 1283 O O . TYR A 1 173 ? -8.288 15.208 -6.593 1.00 55.03 173 TYR A O 1
ATOM 1291 N N . ALA A 1 174 ? -7.168 13.309 -7.025 1.00 59.16 174 ALA A N 1
ATOM 1292 C CA . ALA A 1 174 ? -5.843 13.893 -6.916 1.00 59.16 174 ALA A CA 1
ATOM 1293 C C . ALA A 1 174 ? -4.936 13.324 -8.000 1.00 59.16 174 ALA A C 1
ATOM 1295 O O . ALA A 1 174 ? -5.045 12.156 -8.362 1.00 59.16 174 ALA A O 1
ATOM 1296 N N . SER A 1 175 ? -4.011 14.155 -8.472 1.00 59.66 175 SER A N 1
ATOM 1297 C CA . SER A 1 175 ? -2.861 13.724 -9.262 1.00 59.66 175 SER A CA 1
ATOM 1298 C C . SER A 1 175 ? -1.659 13.644 -8.320 1.00 59.66 175 SER A C 1
ATOM 1300 O O . SER A 1 175 ? -0.965 14.648 -8.135 1.00 59.66 175 SER A O 1
ATOM 1302 N N . PRO A 1 176 ? -1.462 12.509 -7.628 1.00 67.19 176 PRO A N 1
ATOM 1303 C CA . PRO A 1 176 ? -0.306 12.322 -6.765 1.00 67.19 176 PRO A CA 1
ATOM 1304 C C . PRO A 1 176 ? 1.000 12.403 -7.564 1.00 67.19 176 PRO A C 1
ATOM 1306 O O . PRO A 1 176 ? 1.059 12.047 -8.741 1.00 67.19 176 PRO A O 1
ATOM 1309 N N . VAL A 1 177 ? 2.055 12.871 -6.902 1.00 73.75 177 VAL A N 1
ATOM 1310 C CA . VAL A 1 177 ? 3.408 12.893 -7.465 1.00 73.75 177 VAL A CA 1
ATOM 1311 C C . VAL A 1 177 ? 4.076 11.561 -7.148 1.00 73.75 177 VAL A C 1
ATOM 1313 O O . VAL A 1 177 ? 4.047 11.125 -5.998 1.00 73.75 177 VAL A O 1
ATOM 1316 N N . LEU A 1 178 ? 4.672 10.919 -8.153 1.00 76.19 178 LEU A N 1
ATOM 1317 C CA . LEU A 1 178 ? 5.387 9.657 -7.967 1.00 76.19 178 LEU A CA 1
ATOM 1318 C C . LEU A 1 178 ? 6.635 9.848 -7.096 1.00 76.19 178 LEU A C 1
ATOM 1320 O O . LEU A 1 178 ? 7.430 10.766 -7.310 1.00 76.19 178 LEU A O 1
ATOM 1324 N N . PHE A 1 179 ? 6.826 8.947 -6.133 1.00 73.88 179 PHE A N 1
ATOM 1325 C CA . PHE A 1 179 ? 8.052 8.874 -5.344 1.00 73.88 179 PHE A CA 1
ATOM 1326 C C . PHE A 1 179 ? 9.066 7.996 -6.069 1.00 73.88 179 PHE A C 1
ATOM 1328 O O . PHE A 1 179 ? 8.970 6.774 -6.006 1.00 73.88 179 PHE A O 1
ATOM 1335 N N . MET A 1 180 ? 10.051 8.597 -6.738 1.00 76.12 180 MET A N 1
ATOM 1336 C CA . MET A 1 180 ? 11.152 7.830 -7.331 1.00 76.12 180 MET A CA 1
ATOM 1337 C C . MET A 1 180 ? 11.851 6.985 -6.252 1.00 76.12 180 MET A C 1
ATOM 1339 O O . MET A 1 180 ? 12.117 7.511 -5.168 1.00 76.12 180 MET A O 1
ATOM 1343 N N . PRO A 1 181 ? 12.157 5.699 -6.512 1.00 84.88 181 PRO A N 1
ATOM 1344 C CA . PRO A 1 181 ? 12.126 4.995 -7.806 1.00 84.88 181 PRO A CA 1
ATOM 1345 C C . PRO A 1 181 ? 10.810 4.251 -8.143 1.00 84.88 181 PRO A C 1
ATOM 1347 O O . PRO A 1 181 ? 10.802 3.422 -9.049 1.00 84.88 181 PRO A O 1
ATOM 1350 N N . GLN A 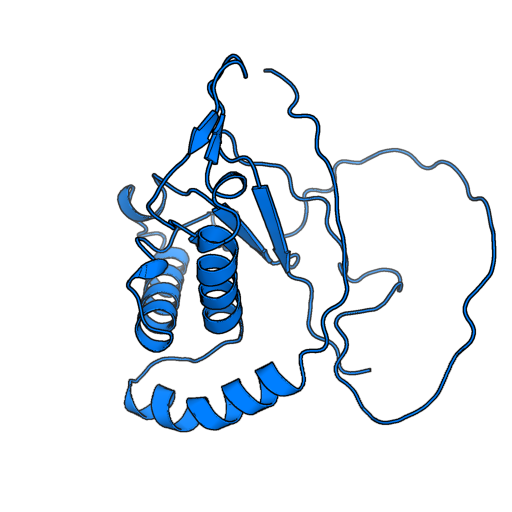1 182 ? 9.707 4.486 -7.425 1.00 86.38 182 GLN A N 1
ATOM 1351 C CA . GLN A 1 182 ? 8.426 3.787 -7.626 1.00 86.38 182 GLN A CA 1
ATOM 1352 C C . GLN A 1 182 ? 7.736 4.186 -8.939 1.00 86.38 182 GLN A C 1
ATOM 1354 O O . GLN A 1 182 ? 7.797 5.340 -9.365 1.00 86.38 182 GLN A O 1
ATOM 1359 N N . VAL A 1 183 ? 7.020 3.231 -9.541 1.00 86.75 183 VAL A N 1
ATOM 1360 C CA . VAL A 1 183 ? 6.299 3.415 -10.817 1.00 86.75 183 VAL A CA 1
ATOM 1361 C C . VAL A 1 183 ? 4.832 3.801 -10.667 1.00 86.75 183 VAL A C 1
ATOM 1363 O O . VAL A 1 183 ? 4.245 4.334 -11.604 1.00 86.75 183 VAL A O 1
ATOM 1366 N N . ALA A 1 184 ? 4.229 3.537 -9.507 1.00 86.94 184 ALA A N 1
ATOM 1367 C CA . ALA A 1 184 ? 2.806 3.741 -9.284 1.00 86.94 184 ALA A CA 1
ATOM 1368 C C . ALA A 1 184 ? 2.520 4.292 -7.882 1.00 86.94 184 ALA A C 1
ATOM 1370 O O . ALA A 1 184 ? 3.196 3.971 -6.903 1.00 86.94 184 ALA A O 1
ATOM 1371 N N . ILE A 1 185 ? 1.486 5.126 -7.797 1.00 87.69 185 ILE A N 1
ATOM 1372 C CA . ILE A 1 185 ? 0.973 5.696 -6.554 1.00 87.69 185 ILE A CA 1
ATOM 1373 C C . ILE A 1 185 ? -0.553 5.774 -6.643 1.00 87.69 185 ILE A C 1
ATOM 1375 O O . ILE A 1 185 ? -1.107 6.196 -7.657 1.00 87.69 185 ILE A O 1
ATOM 1379 N N . GLY A 1 186 ? -1.235 5.357 -5.581 1.00 87.06 186 GLY A N 1
ATOM 1380 C CA . GLY A 1 186 ? -2.687 5.433 -5.465 1.00 87.06 186 GLY A CA 1
ATOM 1381 C C . GLY A 1 186 ? -3.109 6.583 -4.559 1.00 87.06 186 GLY A C 1
ATOM 1382 O O . GLY A 1 186 ? -2.515 6.793 -3.503 1.00 87.06 186 GLY A O 1
ATOM 1383 N N . ALA A 1 187 ? -4.164 7.305 -4.929 1.00 84.69 187 ALA A N 1
ATOM 1384 C CA . ALA A 1 187 ? -4.782 8.317 -4.079 1.00 84.69 187 ALA A CA 1
ATOM 1385 C C . ALA A 1 187 ? -6.194 7.874 -3.671 1.00 84.69 187 ALA A C 1
ATOM 1387 O O . ALA A 1 187 ? -7.003 7.532 -4.527 1.00 84.69 187 ALA A O 1
ATOM 1388 N N . ILE A 1 188 ? -6.493 7.877 -2.368 1.00 82.81 188 ILE A N 1
ATOM 1389 C CA . ILE A 1 188 ? -7.795 7.437 -1.841 1.00 82.81 188 ILE A CA 1
ATOM 1390 C C . ILE A 1 188 ? -8.594 8.649 -1.361 1.00 82.81 188 ILE A C 1
ATOM 1392 O O . ILE A 1 188 ? -8.177 9.342 -0.424 1.00 82.81 188 ILE A O 1
ATOM 1396 N N . GLY A 1 189 ? -9.748 8.862 -2.001 1.00 77.69 189 GLY A N 1
ATOM 1397 C CA . GLY A 1 189 ? -10.746 9.885 -1.686 1.00 77.69 189 GLY A CA 1
ATOM 1398 C C . GLY A 1 189 ? -11.559 9.621 -0.413 1.00 77.69 189 GLY A C 1
ATOM 1399 O O . GLY A 1 189 ? -11.462 8.576 0.232 1.00 77.69 189 GLY A O 1
ATOM 1400 N N . LYS A 1 190 ? -12.392 10.595 -0.028 1.00 75.19 190 LYS A N 1
ATOM 1401 C CA . LYS A 1 190 ? -13.327 10.449 1.099 1.00 75.19 190 LYS A CA 1
ATOM 1402 C C . LYS A 1 190 ? -14.541 9.625 0.667 1.00 75.19 190 LYS A C 1
ATOM 1404 O O . LYS A 1 190 ? -15.236 10.031 -0.252 1.00 75.19 190 LYS A O 1
ATOM 1409 N N . ILE A 1 191 ? -14.844 8.553 1.399 1.00 75.00 191 ILE A N 1
ATOM 1410 C CA . ILE A 1 191 ? -16.082 7.774 1.228 1.00 75.00 191 ILE A CA 1
ATOM 1411 C C . ILE A 1 191 ? -17.285 8.666 1.575 1.00 75.00 191 ILE A C 1
ATOM 1413 O O . ILE A 1 191 ? -17.317 9.258 2.661 1.00 75.00 191 ILE A O 1
ATOM 1417 N N . GLN A 1 192 ? -18.250 8.776 0.661 1.00 69.62 192 GLN A N 1
ATOM 1418 C CA . GLN A 1 192 ? -19.477 9.552 0.841 1.00 69.62 192 GLN A CA 1
ATOM 1419 C C . GLN A 1 192 ? -20.697 8.658 0.605 1.00 69.62 192 GLN A C 1
ATOM 1421 O O . GLN A 1 192 ? -20.691 7.804 -0.273 1.00 69.62 192 GLN A O 1
ATOM 1426 N N . LYS A 1 193 ? -21.739 8.831 1.426 1.00 64.75 193 LYS A N 1
ATOM 1427 C CA . LYS A 1 193 ? -23.047 8.246 1.122 1.00 64.75 193 LYS A CA 1
ATOM 1428 C C . LYS A 1 193 ? -23.684 9.100 0.036 1.00 64.75 193 LYS A C 1
ATOM 1430 O O . LYS A 1 193 ? -23.721 10.318 0.213 1.00 64.75 193 LYS A O 1
ATOM 1435 N N . VAL A 1 194 ? -24.120 8.462 -1.045 1.00 56.66 194 VAL A N 1
ATOM 1436 C CA . VAL A 1 194 ? -24.877 9.099 -2.127 1.00 56.66 194 VAL A CA 1
ATOM 1437 C C . VAL A 1 194 ? -26.349 8.760 -1.959 1.00 56.66 194 VAL A C 1
ATOM 1439 O O . VAL A 1 194 ? -26.647 7.633 -1.498 1.00 56.66 194 VAL A O 1
#

Nearest PDB structures (foldseek):
  1dpc-assembly1_A  TM=8.665E-01  e=6.782E-14  Azotobacter vinelandii
  1dpb-assembly1_A  TM=8.674E-01  e=1.778E-13  Azotobacter vinelandii
  1dpd-assembly1_A  TM=8.672E-01  e=1.896E-13  Azotobacter vinelandii
  1eaa-assembly1_A-24  TM=9.667E-01  e=4.968E-13  Azotobacter vinelandii
  8eqn-assembly1_A  TM=8.054E-01  e=8.224E-14  Human immuno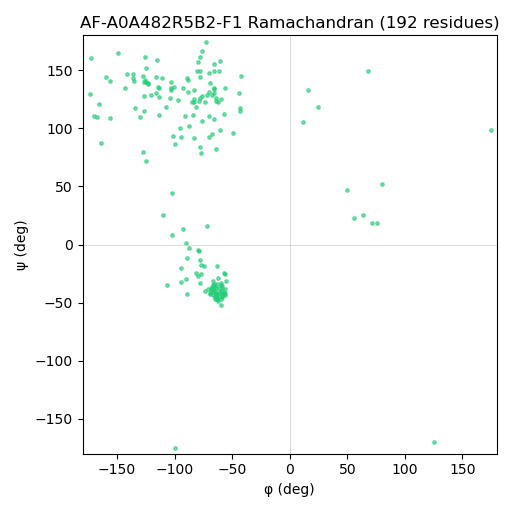deficiency virus 1

pLDDT: mean 73.85, std 23.15, range [24.17, 95.12]

Solvent-accessible surface area (backbone atoms only — not comparable to full-atom values): 12027 Å² total; per-residue (Å²): 132,84,79,77,86,82,83,88,85,86,85,69,55,78,41,58,66,60,51,51,51,49,59,67,46,40,67,58,26,55,74,69,73,34,78,76,65,66,60,36,57,54,54,47,53,46,39,57,49,35,70,77,40,42,76,54,30,15,32,45,44,96,83,70,79,47,76,50,69,47,91,65,41,15,45,17,44,49,39,84,37,100,93,42,82,44,48,42,32,47,72,45,45,74,83,48,52,63,66,56,45,27,42,50,50,50,51,52,49,52,28,48,73,69,69,65,67,52,68,78,38,49,52,81,53,28,34,38,39,36,51,54,82,54,79,71,76,81,73,84,74,81,91,82,83,89,87,87,87,90,87,82,82,88,82,92,79,78,86,50,38,34,42,70,58,100,55,92,92,57,59,53,76,74,86,81,81,70,60,81,50,31,7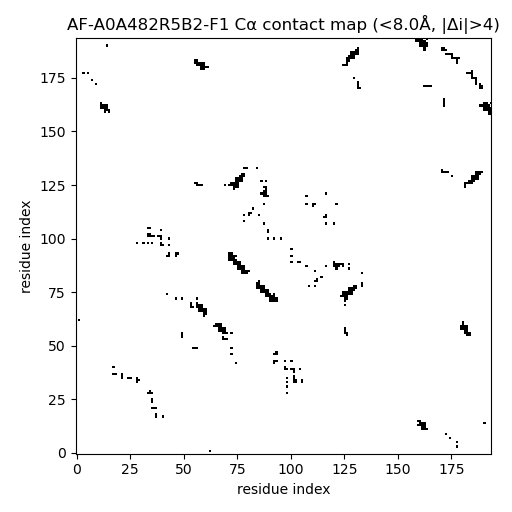2,42,67,47,71,48,52,66,84,35,80,82

Radius of gyration: 18.51 Å; Cα contacts (8 Å, |Δi|>4): 279; chains: 1; bounding box: 51×44×44 Å

Sequence (194 aa):
MQAVPHFGYCDEIYMDEAMAARTALKAAAEKAGVKFSYLPLIVKATSVALSAYPQLNAHVSADATEVIVKGAHNIGVAMDTPRGLIVPNIKNVQSLSLFEIAAELSRLQALAAESKLGEADLSGGTFTYVSVRARVCARARPRARARTHPALRCLDVTPLCRLSNIGTIGGTYASPVLFMPQVAIGAIGKIQKV

Secondary structure (DSSP, 8-state):
-----PPP-----B-HHHHHHHHHHHHHHHHTT----SHHHHHHHHHHHHHH-GGGGEEE-TTSS-EEE-SS--EEEEEEETTEEE--EETTTTT--HHHHHHHHHHHHHHHHTT---HHHHS--SEEEEETTS-----------------------S---BS----SSS-S---PPP-TTBS-EEEEPPP---

Mean predicted aligned error: 11.45 Å